Protein AF-A0A395SQI5-F1 (afdb_monomer_lite)

Foldseek 3Di:
DDDPPDDPVLLLDPCNLVVCPVVLVVLVVQLVVLVVQLVVLVVLCPDPVNNDPVSVVSNVVSVVSNVVSVVVNVVVVVVSVVSVVVNVVCVVVVVVVVVVVVVVVVVVVVLVVQQVVCVVVVHDRPSVVVVVVPPPPPDDPPDDDDDDDDDDDDDDDDDDDDDDDDDDDDDDDPDDDDDDDDDDDDDDDDDDDDDDDDDDDDDDDDD

Sequence (207 aa):
MLQPHESQKLVETVQYASLHSDERTDLRQAVEAASSEVLLAERDSLNPSLKGPKAQRKLFEAQAKLDSTIEAFDRLQHRVDTIRKYRDTTSAYREARAGAQRHQMLLRWVQQQIPLIEKDLGLPCSTTRLALEGDMLTGTDSDESDDQGTNAALSCTSSISEYGGLQRSESKKRSRLDSTSVEATLGHSNAPSKRSRHDVDSSSSSS

pLDDT: mean 73.67, std 25.01, range [31.14, 98.44]

Organism: Fusarium sporotrichioides (NCBI:txid5514)

Structure (mmCIF, N/CA/C/O backbone):
data_AF-A0A395SQI5-F1
#
_entry.id   AF-A0A395SQI5-F1
#
loop_
_atom_site.group_PDB
_atom_site.id
_atom_site.type_symbol
_atom_site.label_atom_id
_atom_site.label_alt_id
_atom_site.label_comp_id
_atom_site.label_asym_id
_atom_site.label_entity_id
_atom_site.label_seq_id
_atom_site.pdbx_PDB_ins_code
_atom_site.Cartn_x
_atom_site.Cartn_y
_atom_site.Cartn_z
_atom_site.occupancy
_atom_site.B_iso_or_equiv
_atom_site.auth_seq_id
_atom_site.auth_comp_id
_atom_site.auth_asym_id
_atom_site.auth_atom_id
_atom_site.pdbx_PDB_model_num
ATOM 1 N N . MET A 1 1 ? 7.056 -8.410 4.105 1.00 70.38 1 MET A N 1
ATOM 2 C CA . MET A 1 1 ? 6.760 -9.790 3.667 1.00 70.38 1 MET A CA 1
ATOM 3 C C . MET A 1 1 ? 5.454 -9.781 2.886 1.00 70.38 1 MET A C 1
ATOM 5 O O . MET A 1 1 ? 4.492 -9.170 3.351 1.00 70.38 1 MET A O 1
ATOM 9 N N . LEU A 1 2 ? 5.447 -10.387 1.697 1.00 84.50 2 LEU A N 1
ATOM 10 C CA . LEU A 1 2 ? 4.222 -10.631 0.927 1.00 84.50 2 LEU A CA 1
ATOM 11 C C . LEU A 1 2 ? 3.377 -11.686 1.655 1.00 84.50 2 LEU A C 1
ATOM 13 O O . LEU A 1 2 ? 3.934 -12.587 2.283 1.00 84.50 2 LEU A O 1
ATOM 17 N N . GLN A 1 3 ? 2.054 -11.555 1.616 1.00 86.38 3 GLN A N 1
ATOM 18 C CA . GLN A 1 3 ? 1.150 -12.605 2.079 1.00 86.38 3 GLN A CA 1
ATOM 19 C C . GLN A 1 3 ? 1.144 -13.777 1.081 1.00 86.38 3 GLN A C 1
ATOM 21 O O . GLN A 1 3 ? 1.475 -13.576 -0.086 1.00 86.38 3 GLN A O 1
ATOM 26 N N . PRO A 1 4 ? 0.738 -14.994 1.496 1.00 86.62 4 PRO A N 1
ATOM 27 C CA . PRO A 1 4 ? 0.807 -16.193 0.650 1.00 86.62 4 PRO A CA 1
ATOM 28 C C . PRO A 1 4 ? 0.110 -16.074 -0.714 1.00 86.62 4 PRO A C 1
ATOM 30 O O . PRO A 1 4 ? 0.535 -16.697 -1.681 1.00 86.62 4 PRO A O 1
ATOM 33 N N . HIS A 1 5 ? -0.944 -15.262 -0.801 1.00 83.81 5 HIS A N 1
ATOM 34 C CA . HIS A 1 5 ? -1.741 -15.072 -2.017 1.00 83.81 5 HIS A CA 1
ATOM 35 C C . HIS A 1 5 ? -1.255 -13.903 -2.883 1.00 83.81 5 HIS A C 1
ATOM 37 O O . HIS A 1 5 ? -1.806 -13.637 -3.951 1.00 83.81 5 HIS A O 1
ATOM 43 N N . GLU A 1 6 ? -0.241 -13.174 -2.427 1.00 87.25 6 GLU A N 1
ATOM 44 C CA . GLU A 1 6 ? 0.223 -11.971 -3.095 1.00 87.25 6 GLU A CA 1
ATOM 45 C C . GLU A 1 6 ? 1.459 -12.247 -3.935 1.00 87.25 6 GLU A C 1
ATOM 47 O O . GLU A 1 6 ? 2.458 -12.801 -3.479 1.00 87.25 6 GLU A O 1
ATOM 52 N N . SER A 1 7 ? 1.419 -11.764 -5.172 1.00 90.69 7 SER A N 1
ATOM 53 C CA . SER A 1 7 ? 2.598 -11.702 -6.025 1.00 90.69 7 SER A CA 1
ATOM 54 C C . SER A 1 7 ? 3.218 -10.310 -5.980 1.00 90.69 7 SER A C 1
ATOM 56 O O . SER A 1 7 ? 2.532 -9.307 -5.768 1.00 90.69 7 SER A O 1
ATOM 58 N N . GLN A 1 8 ? 4.516 -10.229 -6.270 1.00 87.81 8 GLN A N 1
ATOM 59 C CA . GLN A 1 8 ? 5.195 -8.948 -6.466 1.00 87.81 8 GLN A CA 1
ATOM 60 C C . GLN A 1 8 ? 4.463 -8.084 -7.506 1.00 87.81 8 GLN A C 1
ATOM 62 O O . GLN A 1 8 ? 4.218 -6.904 -7.271 1.00 87.81 8 GLN A O 1
ATOM 67 N N . LYS A 1 9 ? 4.030 -8.695 -8.617 1.00 87.81 9 LYS A N 1
ATOM 68 C CA . LYS A 1 9 ? 3.274 -8.012 -9.673 1.00 87.81 9 LYS A CA 1
ATOM 69 C C . LYS A 1 9 ? 1.982 -7.386 -9.143 1.00 87.81 9 LYS A C 1
ATOM 71 O O . LYS A 1 9 ? 1.653 -6.280 -9.553 1.00 87.81 9 LYS A O 1
ATOM 76 N N . LEU A 1 10 ? 1.270 -8.073 -8.245 1.00 88.31 10 LEU A N 1
ATOM 77 C CA . LEU A 1 10 ? 0.042 -7.568 -7.626 1.00 88.31 10 LEU A CA 1
ATOM 78 C C . LEU A 1 10 ? 0.319 -6.324 -6.771 1.00 88.31 10 LEU A C 1
ATOM 80 O O . LEU A 1 10 ? -0.349 -5.306 -6.936 1.00 88.31 10 LEU A O 1
ATOM 84 N N . VAL A 1 11 ? 1.332 -6.390 -5.907 1.00 88.69 11 VAL A N 1
ATOM 85 C CA . VAL A 1 11 ? 1.727 -5.293 -5.003 1.00 88.69 11 VAL A CA 1
ATOM 86 C C . VAL A 1 11 ? 2.238 -4.068 -5.759 1.00 88.69 11 VAL A C 1
ATOM 88 O O . VAL A 1 11 ? 2.022 -2.935 -5.335 1.00 88.69 11 VAL A O 1
ATOM 91 N N . GLU A 1 12 ? 2.878 -4.278 -6.906 1.00 89.75 12 GLU A N 1
ATOM 92 C CA . GLU A 1 12 ? 3.350 -3.194 -7.770 1.00 89.75 12 GLU A CA 1
ATOM 93 C C . GLU A 1 12 ? 2.222 -2.510 -8.561 1.00 89.75 12 GLU A C 1
ATOM 95 O O . GLU A 1 12 ? 2.439 -1.429 -9.117 1.00 89.75 12 GLU A O 1
ATOM 100 N N . THR A 1 13 ? 1.015 -3.086 -8.612 1.00 87.94 13 THR A N 1
ATOM 101 C CA . THR A 1 13 ? -0.105 -2.459 -9.324 1.00 87.94 13 THR A CA 1
ATOM 102 C C . THR A 1 13 ? -0.619 -1.206 -8.617 1.00 87.94 13 THR A C 1
ATOM 104 O O . THR A 1 13 ? -0.652 -1.093 -7.390 1.00 87.94 13 THR A O 1
ATOM 107 N N . VAL A 1 14 ? -1.105 -0.246 -9.409 1.00 81.81 14 VAL A N 1
ATOM 108 C CA . VAL A 1 14 ? -1.736 0.971 -8.872 1.00 81.81 14 VAL A CA 1
ATOM 109 C C . VAL A 1 14 ? -3.009 0.642 -8.078 1.00 81.81 14 VAL A C 1
ATOM 111 O O . VAL A 1 14 ? -3.321 1.330 -7.107 1.00 81.81 14 VAL A O 1
ATOM 114 N N . GLN A 1 15 ? -3.693 -0.441 -8.454 1.00 87.12 15 GLN A N 1
ATOM 115 C CA . GLN A 1 15 ? -4.971 -0.880 -7.892 1.00 87.12 15 GLN A CA 1
ATOM 116 C C . GLN A 1 15 ? -4.845 -1.645 -6.569 1.00 87.12 15 GLN A C 1
ATOM 118 O O . GLN A 1 15 ? -5.869 -1.938 -5.963 1.00 87.12 15 GLN A O 1
ATOM 123 N N . TYR A 1 16 ? -3.632 -1.928 -6.079 1.00 87.44 16 TYR A N 1
ATOM 124 C CA . TYR A 1 16 ? -3.446 -2.689 -4.839 1.00 87.44 16 TYR A CA 1
ATOM 125 C C . TYR A 1 16 ? -4.240 -2.110 -3.655 1.00 87.44 16 TYR A C 1
ATOM 127 O O . TYR A 1 16 ? -4.941 -2.833 -2.960 1.00 87.44 16 TYR A O 1
ATOM 135 N N . ALA A 1 17 ? -4.204 -0.788 -3.460 1.00 84.38 17 ALA A N 1
ATOM 136 C CA . ALA A 1 17 ? -4.960 -0.147 -2.382 1.00 84.38 17 ALA A CA 1
ATOM 137 C C . ALA A 1 17 ? -6.484 -0.255 -2.570 1.00 84.38 17 ALA A C 1
ATOM 139 O O . ALA A 1 17 ? -7.217 -0.301 -1.587 1.00 84.38 17 ALA A O 1
ATOM 140 N N . SER A 1 18 ? -6.955 -0.292 -3.818 1.00 86.94 18 SER A N 1
ATOM 141 C CA . SER A 1 18 ? -8.374 -0.458 -4.141 1.00 86.94 18 SER A CA 1
ATOM 142 C C . SER A 1 18 ? -8.858 -1.882 -3.880 1.00 86.94 18 SER A C 1
ATOM 144 O O . SER A 1 18 ? -10.009 -2.051 -3.518 1.00 86.94 18 SER A O 1
ATOM 146 N N . LEU A 1 19 ? -7.995 -2.895 -4.002 1.00 88.31 19 LEU A N 1
ATOM 147 C CA . LEU A 1 19 ? -8.357 -4.288 -3.700 1.00 88.31 19 LEU A CA 1
ATOM 148 C C . LEU A 1 19 ? -8.674 -4.519 -2.215 1.00 88.31 19 LEU A C 1
ATOM 150 O O . LEU A 1 19 ? -9.397 -5.451 -1.890 1.00 88.31 19 LEU A O 1
ATOM 154 N N . HIS A 1 20 ? -8.160 -3.665 -1.330 1.00 89.19 20 HIS A N 1
ATOM 155 C CA . HIS A 1 20 ? -8.408 -3.729 0.112 1.00 89.19 20 HIS A CA 1
ATOM 156 C C . HIS A 1 20 ? -9.447 -2.700 0.588 1.00 89.19 20 HIS A C 1
ATOM 158 O O . HIS A 1 20 ? -9.528 -2.430 1.787 1.00 89.19 20 HIS A O 1
ATOM 164 N N . SER A 1 21 ? -10.227 -2.083 -0.315 1.00 89.81 21 SER A N 1
ATOM 165 C CA . SER A 1 21 ? -11.268 -1.125 0.090 1.00 89.81 21 SER A CA 1
ATOM 166 C C . SER A 1 21 ? -12.316 -1.776 0.976 1.00 89.81 21 SER A C 1
ATOM 168 O O . SER A 1 21 ? -12.651 -1.213 2.015 1.00 89.81 21 SER A O 1
ATOM 170 N N . ASP A 1 22 ? -12.765 -2.963 0.580 1.00 92.50 22 ASP A N 1
ATOM 171 C CA . ASP A 1 22 ? -13.874 -3.668 1.217 1.00 92.50 22 ASP A CA 1
ATOM 172 C C . ASP A 1 22 ? -13.438 -4.184 2.594 1.00 92.50 22 ASP A C 1
ATOM 174 O O . ASP A 1 22 ? -14.064 -3.890 3.607 1.00 92.50 22 ASP A O 1
ATOM 178 N N . GLU A 1 23 ? -12.258 -4.805 2.671 1.00 93.69 23 GLU A N 1
ATOM 179 C CA . GLU A 1 23 ? -11.656 -5.231 3.941 1.00 93.69 23 GLU A CA 1
ATOM 180 C C . GLU A 1 23 ? -11.450 -4.047 4.902 1.00 93.69 23 GLU A C 1
ATOM 182 O O . GLU A 1 23 ? -11.695 -4.142 6.106 1.00 93.69 23 GLU A O 1
ATOM 187 N N . ARG A 1 24 ? -11.037 -2.886 4.378 1.00 93.69 24 ARG A N 1
ATOM 188 C CA . ARG A 1 24 ? -10.884 -1.668 5.180 1.00 93.69 24 ARG A CA 1
ATOM 189 C C . ARG A 1 24 ? -12.231 -1.142 5.678 1.00 93.69 24 ARG A C 1
ATOM 191 O O . ARG A 1 24 ? -12.284 -0.627 6.799 1.00 93.69 24 ARG A O 1
ATOM 198 N N . THR A 1 25 ? -13.289 -1.192 4.867 1.00 95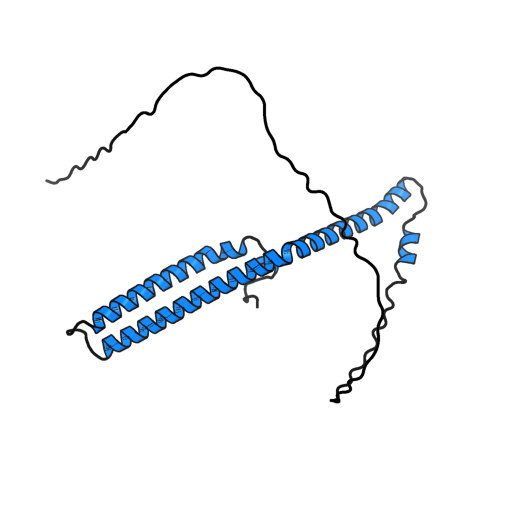.56 25 THR A N 1
ATOM 199 C CA . THR A 1 25 ? -14.632 -0.788 5.308 1.00 95.56 25 THR A CA 1
ATOM 200 C C . THR A 1 25 ? -15.180 -1.747 6.352 1.00 95.56 25 THR A C 1
ATOM 202 O O . THR A 1 25 ? -15.688 -1.282 7.370 1.00 95.56 25 THR A O 1
ATOM 205 N N . ASP A 1 26 ? -14.972 -3.048 6.169 1.00 96.62 26 ASP A N 1
ATOM 206 C CA . ASP A 1 26 ? -15.413 -4.085 7.101 1.00 96.62 26 ASP A CA 1
ATOM 207 C C . ASP A 1 26 ? -14.718 -3.936 8.457 1.00 96.62 26 ASP A C 1
ATOM 209 O O . ASP A 1 26 ? -15.371 -3.924 9.501 1.00 96.62 26 ASP A O 1
ATOM 213 N N . LEU A 1 27 ? -13.396 -3.731 8.464 1.00 96.75 27 LEU A N 1
ATOM 214 C CA . LEU A 1 27 ? -12.641 -3.501 9.699 1.00 96.75 27 LEU A CA 1
ATOM 215 C C . LEU A 1 27 ? -13.045 -2.200 10.393 1.00 96.75 27 LEU A C 1
ATOM 217 O O . LEU A 1 27 ? -13.136 -2.163 11.618 1.00 96.75 27 LEU A O 1
ATOM 221 N N . ARG A 1 28 ? -13.331 -1.137 9.635 1.00 97.00 28 ARG A N 1
ATOM 222 C CA . ARG A 1 28 ? -13.849 0.113 10.209 1.00 97.00 28 ARG A CA 1
ATOM 223 C C . ARG A 1 28 ? -15.200 -0.112 10.883 1.00 97.00 28 ARG A C 1
ATOM 225 O O . ARG A 1 28 ? -15.381 0.308 12.022 1.00 97.00 28 ARG A O 1
ATOM 232 N N . GLN A 1 29 ? -16.117 -0.798 10.207 1.00 98.00 29 GLN A N 1
ATOM 233 C CA . GLN A 1 29 ? -17.421 -1.129 10.769 1.00 98.00 29 GLN A CA 1
ATOM 234 C C . GLN A 1 29 ? -17.284 -2.030 12.005 1.00 98.00 29 GLN A C 1
ATOM 236 O O . GLN A 1 29 ? -18.007 -1.846 12.982 1.00 98.00 29 GLN A O 1
ATOM 241 N N . ALA A 1 30 ? -16.335 -2.967 12.003 1.00 97.69 30 ALA A N 1
ATOM 242 C CA . ALA A 1 30 ? -16.050 -3.817 13.154 1.00 97.69 30 ALA A CA 1
ATOM 243 C C . ALA A 1 30 ? -15.543 -3.013 14.363 1.00 97.69 30 ALA A C 1
ATOM 245 O O . ALA A 1 30 ? -15.976 -3.280 15.482 1.00 97.69 30 ALA A O 1
ATOM 246 N N . VAL A 1 31 ? -14.683 -2.010 14.147 1.00 98.12 31 VAL A N 1
ATOM 247 C CA . VAL A 1 31 ? -14.227 -1.091 15.206 1.00 98.12 31 VAL A CA 1
ATOM 248 C C . VAL A 1 31 ? -15.397 -0.278 15.764 1.00 98.12 31 VAL A C 1
ATOM 250 O O . VAL A 1 31 ? -15.542 -0.168 16.979 1.00 98.12 31 VAL A O 1
ATOM 253 N N . GLU A 1 32 ? -16.268 0.253 14.903 1.00 98.31 32 GLU A N 1
ATOM 254 C CA . GLU A 1 32 ? -17.467 0.989 15.331 1.00 98.31 32 GLU A CA 1
ATOM 255 C C . GLU A 1 32 ? -18.427 0.096 16.136 1.00 98.31 32 GLU A C 1
ATOM 257 O O . GLU A 1 32 ? -18.918 0.496 17.194 1.00 98.31 32 GLU A O 1
ATOM 262 N N . ALA A 1 33 ? -18.644 -1.143 15.688 1.00 98.06 33 ALA A N 1
ATOM 263 C CA . ALA A 1 33 ? -19.468 -2.119 16.393 1.00 98.06 33 ALA A CA 1
ATOM 264 C C . ALA A 1 33 ? -18.866 -2.507 17.754 1.00 98.06 33 ALA A C 1
ATOM 266 O O . ALA A 1 33 ? -19.572 -2.492 18.762 1.00 98.06 33 ALA A O 1
ATOM 267 N N . ALA A 1 34 ? -17.562 -2.796 17.814 1.00 97.81 34 ALA A N 1
ATOM 268 C CA . ALA A 1 34 ? -16.873 -3.115 19.063 1.00 97.81 34 ALA A CA 1
ATOM 269 C C . ALA A 1 34 ? -16.878 -1.925 20.037 1.00 97.81 34 ALA A C 1
ATOM 271 O O . ALA A 1 34 ? -17.085 -2.104 21.235 1.00 97.81 34 ALA A O 1
ATOM 272 N N . SER A 1 35 ? -16.738 -0.698 19.526 1.00 98.06 35 SER A N 1
ATOM 273 C CA . SER A 1 35 ? -16.864 0.521 20.328 1.00 98.06 35 SER A CA 1
ATOM 274 C C . SER A 1 35 ? -18.272 0.661 20.919 1.00 98.06 35 SER A C 1
ATOM 276 O O . SER A 1 35 ? -18.420 0.962 22.104 1.00 98.06 35 SER A O 1
ATOM 278 N N . SER A 1 36 ? -19.314 0.366 20.136 1.00 98.12 36 SER A N 1
ATOM 279 C CA . SER A 1 36 ? -20.693 0.348 20.633 1.00 98.12 36 SER A CA 1
ATOM 280 C C . SER A 1 36 ? -20.916 -0.723 21.710 1.00 98.12 36 SER A C 1
ATOM 282 O O . SER A 1 36 ? -21.587 -0.457 22.710 1.00 98.12 36 SER A O 1
ATOM 284 N N . GLU A 1 37 ? -20.324 -1.911 21.557 1.00 97.69 37 GLU A N 1
ATOM 285 C CA . GLU A 1 37 ? -20.386 -2.982 22.561 1.00 97.69 37 GLU A CA 1
ATOM 286 C C . GLU A 1 37 ? -19.737 -2.572 23.891 1.00 97.69 37 GLU A C 1
ATOM 288 O O . GLU A 1 37 ? -20.302 -2.865 24.947 1.00 97.69 37 GLU A O 1
ATOM 293 N N . VAL A 1 38 ? -18.610 -1.850 23.855 1.00 98.00 38 VAL A N 1
ATOM 294 C CA . VAL A 1 38 ? -17.971 -1.296 25.063 1.00 98.00 38 VAL A CA 1
ATOM 295 C C . VAL A 1 38 ? -18.919 -0.337 25.781 1.00 98.00 38 VAL A C 1
ATOM 297 O O . VAL A 1 38 ? -19.171 -0.521 26.970 1.00 98.00 38 VAL A O 1
ATOM 300 N N . LEU A 1 39 ? -19.539 0.608 25.065 1.00 97.44 39 LEU A N 1
ATOM 301 C CA . LEU A 1 39 ? -20.487 1.561 25.663 1.00 97.44 39 LEU A CA 1
ATOM 302 C C . LEU A 1 39 ? -21.702 0.864 26.301 1.00 97.44 39 LEU A C 1
ATOM 304 O O . LEU A 1 39 ? -22.180 1.264 27.366 1.00 97.44 39 LEU A O 1
ATOM 308 N N . LEU A 1 40 ? -22.213 -0.196 25.668 1.00 96.00 40 LEU A N 1
ATOM 309 C CA . LEU A 1 40 ? -23.306 -0.998 26.225 1.00 96.00 40 LEU A CA 1
ATOM 310 C C . LEU A 1 40 ? -22.868 -1.764 27.480 1.00 96.00 40 LEU A C 1
ATOM 312 O O . LEU A 1 40 ? -23.605 -1.785 28.468 1.00 96.00 40 LEU A O 1
ATOM 316 N N . ALA A 1 41 ? -21.675 -2.361 27.464 1.00 95.50 41 ALA A N 1
ATOM 317 C CA . ALA A 1 41 ? -21.130 -3.083 28.610 1.00 95.50 41 ALA A CA 1
ATOM 318 C C . ALA A 1 41 ? -20.822 -2.145 29.791 1.00 95.50 41 ALA A C 1
ATOM 320 O O . ALA A 1 41 ? -21.102 -2.490 30.942 1.00 95.50 41 ALA A O 1
ATOM 321 N N . GLU A 1 42 ? -20.322 -0.938 29.518 1.00 95.44 42 GLU A N 1
ATOM 322 C CA . GLU A 1 42 ? -20.141 0.132 30.503 1.00 95.44 42 GLU A CA 1
ATOM 323 C C . GLU A 1 42 ? -21.470 0.530 31.135 1.00 95.44 42 GLU A C 1
ATOM 325 O O . GLU A 1 42 ? -21.602 0.495 32.362 1.00 95.44 42 GLU A O 1
ATOM 330 N N . ARG A 1 43 ? -22.492 0.817 30.321 1.00 95.00 43 ARG A N 1
ATOM 331 C CA . ARG A 1 43 ? -23.841 1.123 30.813 1.00 95.00 43 ARG A CA 1
ATOM 332 C C . ARG A 1 43 ? -24.379 0.013 31.719 1.00 95.00 43 ARG A C 1
ATOM 334 O O . ARG A 1 43 ? -24.908 0.296 32.794 1.00 95.00 43 ARG A O 1
ATOM 341 N N . ASP A 1 44 ? -24.243 -1.244 31.307 1.00 93.00 44 ASP A N 1
ATOM 342 C CA . ASP A 1 44 ? -24.723 -2.391 32.082 1.00 93.00 44 ASP A CA 1
ATOM 343 C C . ASP A 1 44 ? -23.946 -2.564 33.396 1.00 93.00 44 ASP A C 1
ATOM 345 O O . ASP A 1 44 ? -24.529 -2.957 34.406 1.00 93.00 44 ASP A O 1
ATOM 349 N N . SER A 1 45 ? -22.656 -2.209 33.421 1.00 91.44 45 SER A N 1
ATOM 350 C CA . SER A 1 45 ? -21.834 -2.222 34.639 1.00 91.44 45 SER A CA 1
ATOM 351 C C . SER A 1 45 ? -22.267 -1.174 35.676 1.00 91.44 45 SER A C 1
ATOM 353 O O . SER A 1 45 ? -22.120 -1.392 36.884 1.00 91.44 45 SER A O 1
ATOM 355 N N . LEU A 1 46 ? -22.843 -0.059 35.211 1.00 90.75 46 LEU A N 1
ATOM 356 C CA . LEU A 1 46 ? -23.367 1.024 36.045 1.00 90.75 46 LEU A CA 1
ATOM 357 C C . LEU A 1 46 ? -24.794 0.751 36.535 1.00 90.75 46 LEU A C 1
ATOM 359 O O . LEU A 1 46 ? -25.219 1.333 37.533 1.00 90.75 46 LEU A O 1
ATOM 363 N N . ASN A 1 47 ? -25.533 -0.139 35.867 1.00 92.19 47 ASN A N 1
ATOM 364 C CA . ASN A 1 47 ? -26.900 -0.471 36.243 1.00 92.19 47 ASN A CA 1
ATOM 365 C C . ASN A 1 47 ? -26.918 -1.357 37.506 1.00 92.19 47 ASN A C 1
ATOM 367 O O . ASN A 1 47 ? -26.488 -2.510 37.444 1.00 92.19 47 ASN A O 1
ATOM 371 N N . PRO A 1 48 ? -27.473 -0.892 38.641 1.00 88.44 48 PRO A N 1
ATOM 372 C CA . PRO A 1 48 ? -27.468 -1.644 39.897 1.00 88.44 48 PRO A CA 1
ATOM 373 C C . PRO A 1 48 ? -28.202 -2.991 39.813 1.00 88.44 48 PRO A C 1
ATOM 375 O O . PRO A 1 48 ? -27.871 -3.896 40.573 1.00 88.44 48 PRO A O 1
ATOM 378 N N . SER A 1 49 ? -29.146 -3.157 38.878 1.00 88.75 49 SER A N 1
ATOM 379 C CA . SER A 1 49 ? -29.856 -4.425 38.658 1.00 88.75 49 SER A CA 1
ATOM 380 C C . SER A 1 49 ? -29.031 -5.469 37.897 1.00 88.75 49 SER A C 1
ATOM 382 O O . SER A 1 49 ? -29.349 -6.655 37.965 1.00 88.75 49 SER A O 1
ATOM 384 N N . LEU A 1 50 ? -28.024 -5.044 37.133 1.00 85.25 50 LEU A N 1
ATOM 385 C CA . LEU A 1 50 ? -27.184 -5.911 36.293 1.00 85.25 50 LEU A CA 1
ATOM 386 C C . LEU A 1 50 ? -25.740 -5.993 36.804 1.00 85.25 50 LEU A C 1
ATOM 388 O O . LEU A 1 50 ? -24.967 -6.853 36.372 1.00 85.25 50 LEU A O 1
ATOM 392 N N . LYS A 1 51 ? -25.385 -5.111 37.741 1.00 85.62 51 LYS A N 1
ATOM 393 C CA . LYS A 1 51 ? -24.068 -5.000 38.351 1.00 85.62 51 LYS A CA 1
ATOM 394 C C . LYS A 1 51 ? -23.653 -6.319 38.997 1.00 85.62 51 LYS A C 1
ATOM 396 O O . LYS A 1 51 ? -24.385 -6.927 39.773 1.00 85.62 51 LYS A O 1
ATOM 401 N N . GLY A 1 52 ? -22.434 -6.747 38.692 1.00 90.12 52 GLY A N 1
ATOM 402 C CA . GLY A 1 52 ? -21.840 -7.949 39.258 1.00 90.12 52 GLY A CA 1
ATOM 403 C C . GLY A 1 52 ? -20.690 -8.486 38.408 1.00 90.12 52 GLY A C 1
ATOM 404 O O . GLY A 1 52 ? -20.382 -7.923 37.352 1.00 90.12 52 GLY A O 1
ATOM 405 N N . PRO A 1 53 ? -20.082 -9.613 38.819 1.00 92.12 53 PRO A N 1
ATOM 406 C CA . PRO A 1 53 ? -18.919 -10.187 38.139 1.00 92.12 53 PRO A CA 1
ATOM 407 C C . PRO A 1 53 ? -19.154 -10.474 36.650 1.00 92.12 53 PRO A C 1
ATOM 409 O O . PRO A 1 53 ? -18.241 -10.352 35.840 1.00 92.12 53 PRO A O 1
ATOM 412 N N . LYS A 1 54 ? -20.392 -10.817 36.267 1.00 92.25 54 LYS A N 1
ATOM 413 C CA . LYS A 1 54 ? -20.768 -11.062 34.867 1.00 92.25 54 LYS A CA 1
ATOM 414 C C . LYS A 1 54 ? -20.718 -9.791 34.013 1.00 92.25 54 LYS A C 1
ATOM 416 O O . LYS A 1 54 ? -20.201 -9.848 32.904 1.00 92.25 54 LYS A O 1
ATOM 421 N N . ALA A 1 55 ? -21.235 -8.667 34.514 1.00 93.19 55 ALA A N 1
ATOM 422 C CA . ALA A 1 55 ? -21.196 -7.391 33.797 1.00 93.19 55 ALA A CA 1
ATOM 423 C C . ALA A 1 55 ? -19.754 -6.887 33.648 1.00 93.19 55 ALA A C 1
ATOM 425 O O . ALA A 1 55 ? -19.355 -6.463 32.569 1.00 93.19 55 ALA A O 1
ATOM 426 N N . GLN A 1 56 ? -18.942 -7.036 34.698 1.00 93.94 56 GLN A N 1
ATOM 427 C CA . GLN A 1 56 ? -17.527 -6.674 34.652 1.00 93.94 56 GLN A CA 1
ATOM 428 C C . GLN A 1 56 ? -16.735 -7.546 33.665 1.00 93.94 56 GLN A C 1
ATOM 430 O O . GLN A 1 56 ? -15.919 -7.029 32.909 1.00 93.94 56 GLN A O 1
ATOM 435 N N . ARG A 1 57 ? -17.011 -8.856 33.613 1.00 95.69 57 ARG A N 1
ATOM 436 C CA . ARG A 1 57 ? -16.402 -9.752 32.621 1.00 95.69 57 ARG A CA 1
ATOM 437 C C . ARG A 1 57 ? -16.762 -9.350 31.189 1.00 95.69 57 ARG A C 1
ATOM 439 O O . ARG A 1 57 ? -15.868 -9.265 30.359 1.00 95.69 57 ARG A O 1
ATOM 446 N N . LYS A 1 58 ? -18.038 -9.040 30.926 1.00 95.44 58 LYS A N 1
ATOM 447 C CA . LYS A 1 58 ? -18.487 -8.549 29.614 1.00 95.44 58 LYS A CA 1
ATOM 448 C C . LYS A 1 58 ? -17.784 -7.257 29.203 1.00 95.44 58 LYS A C 1
ATOM 450 O O . LYS A 1 58 ? -17.434 -7.118 28.041 1.00 95.44 58 LYS A O 1
ATOM 455 N N . LEU A 1 59 ? -17.564 -6.338 30.143 1.00 96.44 59 LEU A N 1
ATOM 456 C CA . LEU A 1 59 ? -16.824 -5.104 29.880 1.00 96.44 59 LEU A CA 1
ATOM 457 C C . LEU A 1 59 ? -15.372 -5.389 29.482 1.00 96.44 59 LEU A C 1
ATOM 459 O O . LEU A 1 59 ? -14.906 -4.861 28.479 1.00 96.44 59 LEU A O 1
ATOM 463 N N . PHE A 1 60 ? -14.679 -6.272 30.206 1.00 97.31 60 PHE A N 1
ATOM 464 C CA . PHE A 1 60 ? -13.322 -6.679 29.829 1.00 97.31 60 PHE A CA 1
ATOM 465 C C . PHE A 1 60 ? -13.271 -7.385 28.469 1.00 97.31 60 PHE A C 1
ATOM 467 O O . PHE A 1 60 ? -12.371 -7.119 27.679 1.00 97.31 60 PHE A O 1
ATOM 474 N N . GLU A 1 61 ? -14.232 -8.263 28.180 1.00 97.81 61 GLU A N 1
ATOM 475 C CA . GLU A 1 61 ? -14.332 -8.951 26.887 1.00 97.81 61 GLU A CA 1
ATOM 476 C C . GLU A 1 61 ? -14.592 -7.963 25.739 1.00 97.81 61 GLU A C 1
ATOM 478 O O . GLU A 1 61 ? -13.933 -8.047 24.703 1.00 97.81 61 GLU A O 1
ATOM 483 N N . ALA A 1 62 ? -15.497 -6.997 25.931 1.00 97.94 62 ALA A N 1
ATOM 484 C CA . ALA A 1 62 ? -15.776 -5.951 24.950 1.00 97.94 62 ALA A CA 1
ATOM 485 C C . ALA A 1 62 ? -14.545 -5.065 24.701 1.00 97.94 62 ALA A C 1
ATOM 487 O O . ALA A 1 62 ? -14.221 -4.783 23.549 1.00 97.94 62 ALA A O 1
ATOM 488 N N . GLN A 1 63 ? -13.817 -4.691 25.759 1.00 98.25 63 GLN A N 1
ATOM 489 C CA . GLN A 1 63 ? -12.591 -3.902 25.638 1.00 98.25 63 GLN A CA 1
ATOM 490 C C . GLN A 1 63 ? -11.501 -4.668 24.879 1.00 98.25 63 GLN A C 1
ATOM 492 O O . GLN A 1 63 ? -10.932 -4.147 23.926 1.00 98.25 63 GLN A O 1
ATOM 497 N N . ALA A 1 64 ? -11.267 -5.934 25.236 1.00 98.25 64 ALA A N 1
ATOM 498 C CA . ALA A 1 64 ? -10.292 -6.775 24.545 1.00 98.25 64 ALA A CA 1
ATOM 499 C C . ALA A 1 64 ? -10.642 -6.963 23.058 1.00 98.25 64 ALA A C 1
ATOM 501 O O . ALA A 1 64 ? -9.756 -6.986 22.202 1.00 98.25 64 ALA A O 1
ATOM 502 N N . LYS A 1 65 ? -11.938 -7.076 22.733 1.00 98.12 65 LYS A N 1
ATOM 503 C CA . LYS A 1 65 ? -12.412 -7.135 21.346 1.00 98.12 65 LYS A CA 1
ATOM 504 C C . LYS A 1 65 ? -12.161 -5.818 20.612 1.00 98.12 65 LYS A C 1
ATOM 506 O O . LYS A 1 65 ? -11.668 -5.861 19.488 1.00 98.12 65 LYS A O 1
ATOM 511 N N . LEU A 1 66 ? -12.453 -4.675 21.236 1.00 98.38 66 LEU A N 1
ATOM 512 C CA . LEU A 1 66 ? -12.173 -3.360 20.659 1.00 98.38 66 LEU A CA 1
ATOM 513 C C . LEU A 1 66 ? -10.682 -3.212 20.339 1.00 98.38 66 LEU A C 1
ATOM 515 O O . LEU A 1 66 ? -10.341 -2.944 19.187 1.00 98.38 66 LEU A O 1
ATOM 519 N N . ASP A 1 67 ? -9.810 -3.488 21.307 1.00 98.44 67 ASP A N 1
ATOM 520 C CA . ASP A 1 67 ? -8.358 -3.394 21.131 1.00 98.44 67 ASP A CA 1
ATOM 521 C C . ASP A 1 67 ? -7.883 -4.304 19.981 1.00 98.44 67 ASP A C 1
ATOM 523 O O . ASP A 1 67 ? -7.189 -3.856 19.068 1.00 98.44 67 ASP A O 1
ATOM 527 N N . SER A 1 68 ? -8.355 -5.556 19.941 1.00 98.25 68 SER A N 1
ATOM 528 C CA . SER A 1 68 ? -8.033 -6.501 18.862 1.00 98.25 68 SER A CA 1
ATOM 529 C C . SER A 1 68 ? -8.477 -6.009 17.476 1.00 98.25 68 SER A C 1
ATOM 531 O O . SER A 1 68 ? -7.738 -6.159 16.495 1.00 98.25 68 SER A O 1
ATOM 533 N N . THR A 1 69 ? -9.667 -5.402 17.375 1.00 98.00 69 THR A N 1
ATOM 534 C CA . THR A 1 69 ? -10.176 -4.852 16.106 1.00 98.00 69 THR A CA 1
ATOM 535 C C . THR A 1 69 ? -9.422 -3.602 15.656 1.00 98.00 69 THR A C 1
ATOM 537 O O . THR A 1 69 ? -9.141 -3.473 14.463 1.00 98.00 69 THR A O 1
ATOM 540 N N . ILE A 1 70 ? -9.031 -2.724 16.587 1.00 98.00 70 ILE A N 1
ATOM 541 C CA . ILE A 1 70 ? -8.205 -1.543 16.298 1.00 98.00 70 ILE A CA 1
ATOM 542 C C . ILE A 1 70 ? -6.849 -1.984 15.756 1.00 98.00 70 ILE A C 1
ATOM 544 O O . ILE A 1 70 ? -6.439 -1.538 14.686 1.00 98.00 70 ILE A O 1
ATOM 548 N N . GLU A 1 71 ? -6.188 -2.933 16.422 1.00 98.25 71 GLU A N 1
ATOM 549 C CA . GLU A 1 71 ? -4.912 -3.454 15.937 1.00 98.25 71 GLU A CA 1
ATOM 550 C C . GLU A 1 71 ? -5.032 -4.078 14.540 1.00 98.25 71 GLU A C 1
ATOM 552 O O . GLU A 1 71 ? -4.129 -3.940 13.714 1.00 98.25 71 GLU A O 1
ATOM 557 N N . ALA A 1 72 ? -6.127 -4.790 14.251 1.00 96.88 72 ALA A N 1
ATOM 558 C CA . ALA A 1 72 ? -6.357 -5.361 12.926 1.00 96.88 72 ALA A CA 1
ATOM 559 C C . ALA A 1 72 ? -6.495 -4.273 11.853 1.00 96.88 72 ALA A C 1
ATOM 561 O O . ALA A 1 72 ? -5.856 -4.372 10.800 1.00 96.88 72 ALA A O 1
ATOM 562 N N . PHE A 1 73 ? -7.264 -3.222 12.144 1.00 96.88 73 PHE A N 1
ATOM 563 C CA . PHE A 1 73 ? -7.413 -2.065 11.268 1.00 96.88 73 PHE A CA 1
ATOM 564 C C . PHE A 1 73 ? -6.072 -1.357 11.023 1.00 96.88 73 PHE A C 1
ATOM 566 O O . PHE A 1 73 ? -5.695 -1.126 9.871 1.00 96.88 73 PHE A O 1
ATOM 573 N N . ASP A 1 74 ? -5.309 -1.088 12.082 1.00 97.00 74 ASP A N 1
ATOM 574 C CA . ASP A 1 74 ? -4.021 -0.397 11.996 1.00 97.00 74 ASP A CA 1
ATOM 575 C C . ASP A 1 74 ? -2.976 -1.216 11.235 1.00 97.00 74 ASP A C 1
ATOM 577 O O . ASP A 1 74 ? -2.235 -0.672 10.411 1.00 97.00 74 ASP A O 1
ATOM 581 N N . ARG A 1 75 ? -2.942 -2.541 11.436 1.00 95.81 75 ARG A N 1
ATOM 582 C CA . ARG A 1 75 ? -2.070 -3.444 10.668 1.00 95.81 75 ARG A CA 1
ATOM 583 C C . ARG A 1 75 ? -2.362 -3.367 9.172 1.00 95.81 75 ARG A C 1
ATOM 585 O O . ARG A 1 75 ? -1.417 -3.264 8.382 1.00 95.81 75 ARG A O 1
ATOM 592 N N . LEU A 1 76 ? -3.637 -3.401 8.775 1.00 94.50 76 LEU A N 1
ATOM 593 C CA . LEU A 1 76 ? -4.022 -3.274 7.367 1.00 94.50 76 LEU A CA 1
ATOM 594 C C . LEU A 1 76 ? -3.641 -1.893 6.822 1.00 94.50 76 LEU A C 1
ATOM 596 O O . LEU A 1 76 ? -3.019 -1.797 5.762 1.00 94.50 76 LEU A O 1
ATOM 600 N N . GLN A 1 77 ? -3.956 -0.829 7.561 1.00 94.38 77 GLN A N 1
ATOM 601 C CA . GLN A 1 77 ? -3.672 0.542 7.148 1.00 94.38 77 GLN A CA 1
ATOM 602 C C . GLN A 1 77 ? -2.167 0.768 6.947 1.00 94.38 77 GLN A C 1
ATOM 604 O O . GLN A 1 77 ? -1.740 1.209 5.877 1.00 94.38 77 GLN A O 1
ATOM 609 N N . HIS A 1 78 ? -1.354 0.377 7.931 1.00 95.62 78 HIS A N 1
ATOM 610 C CA . HIS A 1 78 ? 0.103 0.470 7.864 1.00 95.62 78 HIS A CA 1
ATOM 611 C C . HIS A 1 78 ? 0.664 -0.297 6.662 1.00 95.62 78 HIS A C 1
ATOM 613 O O . HIS A 1 78 ? 1.560 0.181 5.959 1.00 95.62 78 HIS A O 1
ATOM 619 N N . ARG A 1 79 ? 0.136 -1.494 6.398 1.00 94.19 79 ARG A N 1
ATOM 620 C CA . ARG A 1 79 ? 0.548 -2.319 5.262 1.00 94.19 79 ARG A CA 1
ATOM 621 C C . ARG A 1 79 ? 0.239 -1.639 3.926 1.00 94.19 79 ARG A C 1
ATOM 623 O O . ARG A 1 79 ? 1.137 -1.530 3.089 1.00 94.19 79 ARG A O 1
ATOM 630 N N . VAL A 1 80 ? -0.992 -1.161 3.739 1.00 93.12 80 VAL A N 1
ATOM 631 C CA . VAL A 1 80 ? -1.416 -0.461 2.514 1.00 93.12 80 VAL A CA 1
ATOM 632 C C . VAL A 1 80 ? -0.549 0.776 2.270 1.00 93.12 80 VAL A C 1
ATOM 634 O O . VAL A 1 80 ? -0.086 0.994 1.148 1.00 93.12 80 VAL A O 1
ATOM 637 N N . ASP A 1 81 ? -0.264 1.555 3.313 1.00 93.88 81 ASP A N 1
ATOM 638 C CA . ASP A 1 81 ? 0.564 2.757 3.197 1.00 93.88 81 ASP A CA 1
ATOM 639 C C . ASP A 1 81 ? 2.037 2.431 2.919 1.00 93.88 81 ASP A C 1
ATOM 641 O O . ASP A 1 81 ? 2.672 3.089 2.092 1.00 93.88 81 ASP A O 1
ATOM 645 N N . THR A 1 82 ? 2.573 1.373 3.533 1.00 94.56 82 THR A N 1
ATOM 646 C CA . THR A 1 82 ? 3.939 0.898 3.268 1.00 94.56 82 THR A CA 1
ATOM 647 C C . THR A 1 82 ? 4.100 0.472 1.811 1.00 94.56 82 THR A C 1
ATOM 649 O O . THR A 1 82 ? 5.084 0.834 1.164 1.00 94.56 82 THR A O 1
ATOM 652 N N . ILE A 1 83 ? 3.123 -0.257 1.268 1.00 93.81 83 ILE A N 1
ATOM 653 C CA . ILE A 1 83 ? 3.135 -0.697 -0.131 1.00 93.81 83 ILE A CA 1
ATOM 654 C C . ILE A 1 83 ? 2.998 0.488 -1.081 1.00 93.81 83 ILE A C 1
ATOM 656 O O . ILE A 1 83 ? 3.749 0.576 -2.054 1.00 93.81 83 ILE A O 1
ATOM 660 N N . ARG A 1 84 ? 2.100 1.434 -0.780 1.00 92.81 84 ARG A N 1
ATOM 661 C CA . ARG A 1 84 ? 1.977 2.676 -1.551 1.00 92.81 84 ARG A CA 1
ATOM 662 C C . ARG A 1 84 ? 3.315 3.411 -1.595 1.00 92.81 84 ARG A C 1
ATOM 664 O O . ARG A 1 84 ? 3.798 3.726 -2.678 1.00 92.81 84 ARG A O 1
ATOM 671 N N . LYS A 1 85 ? 3.950 3.606 -0.437 1.00 94.75 85 LYS A N 1
ATOM 672 C CA . LYS A 1 85 ? 5.251 4.272 -0.337 1.00 94.75 85 LYS A CA 1
ATOM 673 C C . LYS A 1 85 ? 6.321 3.533 -1.133 1.00 94.75 85 LYS A C 1
ATOM 675 O O . LYS A 1 85 ? 7.025 4.171 -1.902 1.00 94.75 85 LYS A O 1
ATOM 680 N N . TYR A 1 86 ? 6.419 2.210 -0.989 1.00 93.88 86 TYR A N 1
ATOM 681 C CA . TYR A 1 86 ? 7.334 1.387 -1.783 1.00 93.88 86 TYR A CA 1
ATOM 682 C C . TYR A 1 86 ? 7.113 1.593 -3.282 1.00 93.88 86 TYR A C 1
ATOM 684 O O . TYR A 1 86 ? 8.068 1.817 -4.023 1.00 93.88 86 TYR A O 1
ATOM 692 N N . ARG A 1 87 ? 5.861 1.540 -3.743 1.00 93.12 87 ARG A N 1
ATOM 693 C CA . ARG A 1 87 ? 5.526 1.719 -5.155 1.00 93.12 87 ARG A CA 1
ATOM 694 C C . ARG A 1 87 ? 5.959 3.095 -5.642 1.00 93.12 87 ARG A C 1
ATOM 696 O O . ARG A 1 87 ? 6.611 3.179 -6.679 1.00 93.12 87 ARG A O 1
ATOM 703 N N . ASP A 1 88 ? 5.628 4.138 -4.898 1.00 93.44 88 ASP A N 1
ATOM 704 C CA . ASP A 1 88 ? 5.898 5.512 -5.300 1.00 93.44 88 ASP A CA 1
ATOM 705 C C . ASP A 1 88 ? 7.414 5.789 -5.317 1.00 93.44 88 ASP A C 1
ATOM 707 O O . ASP A 1 88 ? 7.925 6.351 -6.285 1.00 93.44 88 ASP A O 1
ATOM 711 N N . THR A 1 89 ? 8.171 5.299 -4.325 1.00 95.88 89 THR A N 1
ATOM 712 C CA . THR A 1 89 ? 9.636 5.472 -4.278 1.00 95.88 89 THR A CA 1
ATOM 713 C C . THR A 1 89 ? 10.376 4.686 -5.358 1.00 95.88 89 THR A C 1
ATOM 715 O O . THR A 1 89 ? 11.470 5.078 -5.759 1.00 95.88 89 THR A O 1
ATOM 718 N N . THR A 1 90 ? 9.800 3.592 -5.855 1.00 94.88 90 THR A N 1
ATOM 719 C CA . THR A 1 90 ? 10.439 2.724 -6.858 1.00 94.88 90 THR A CA 1
ATOM 720 C C . THR A 1 90 ? 9.898 2.911 -8.278 1.00 94.88 90 THR A C 1
ATOM 722 O O . THR A 1 90 ? 10.379 2.242 -9.194 1.00 94.88 90 THR A O 1
ATOM 725 N N . SER A 1 91 ? 8.945 3.827 -8.503 1.00 94.06 91 SER A N 1
ATOM 726 C CA . SER A 1 91 ? 8.316 4.017 -9.823 1.00 94.06 91 SER A CA 1
ATOM 727 C C . SER A 1 91 ? 9.330 4.370 -10.907 1.00 94.06 91 SER A C 1
ATOM 729 O O . SER A 1 91 ? 9.426 3.663 -11.907 1.00 94.06 91 SER A O 1
ATOM 731 N N . ALA A 1 92 ? 10.165 5.384 -10.662 1.00 95.12 92 ALA A N 1
ATOM 732 C CA . ALA A 1 92 ? 11.161 5.843 -11.630 1.00 95.12 92 ALA A CA 1
ATOM 733 C C . ALA A 1 92 ? 12.158 4.735 -12.011 1.00 95.12 92 ALA A C 1
ATOM 735 O O . ALA A 1 92 ? 12.468 4.542 -13.186 1.00 95.12 92 ALA A O 1
ATOM 736 N N . TYR A 1 93 ? 12.621 3.959 -11.025 1.00 95.88 93 TYR A N 1
ATOM 737 C CA . TYR A 1 93 ? 13.504 2.819 -11.274 1.00 95.88 93 TYR A CA 1
ATOM 738 C C . TYR A 1 93 ? 12.819 1.748 -12.134 1.00 95.88 93 TYR A C 1
ATOM 740 O O . TYR A 1 93 ? 13.403 1.276 -13.112 1.00 95.88 93 TYR A O 1
ATOM 748 N N . ARG A 1 94 ? 11.576 1.371 -11.806 1.00 93.50 94 ARG A N 1
ATOM 749 C CA . ARG A 1 94 ? 10.831 0.362 -12.576 1.00 93.50 94 ARG A CA 1
ATOM 750 C C . ARG A 1 94 ? 10.566 0.823 -14.008 1.00 93.50 94 ARG A C 1
ATOM 752 O O . ARG A 1 94 ? 10.726 0.032 -14.935 1.00 93.50 94 ARG A O 1
ATOM 759 N N . GLU A 1 95 ? 10.212 2.090 -14.199 1.00 94.25 95 GLU A N 1
ATOM 760 C CA . GLU A 1 95 ? 10.005 2.689 -15.521 1.00 94.25 95 GLU A CA 1
ATOM 761 C C . GLU A 1 95 ? 11.288 2.679 -16.357 1.00 94.25 95 GLU A C 1
ATOM 763 O O . GLU A 1 95 ? 11.264 2.242 -17.511 1.00 94.25 95 GLU A O 1
ATOM 768 N N . ALA A 1 96 ? 12.418 3.077 -15.762 1.00 97.31 96 ALA A N 1
ATOM 769 C CA . ALA A 1 96 ? 13.723 3.037 -16.414 1.00 97.31 96 ALA A CA 1
ATOM 770 C C . ALA A 1 96 ? 14.120 1.604 -16.796 1.00 97.31 96 ALA A C 1
ATOM 772 O O . ALA A 1 96 ? 14.516 1.354 -17.936 1.00 97.31 96 ALA A O 1
ATOM 773 N N . ARG A 1 97 ? 13.938 0.638 -15.885 1.00 96.31 97 ARG A N 1
ATOM 774 C CA . ARG A 1 97 ? 14.208 -0.784 -16.143 1.00 96.31 97 ARG A CA 1
ATOM 775 C C . ARG A 1 97 ? 13.344 -1.331 -17.279 1.00 96.31 97 ARG A C 1
ATOM 777 O O . ARG A 1 97 ? 13.869 -1.979 -18.183 1.00 96.31 97 ARG A O 1
ATOM 784 N N . ALA A 1 98 ? 12.043 -1.043 -17.276 1.00 94.75 98 ALA A N 1
ATOM 785 C CA . ALA A 1 98 ? 11.141 -1.447 -18.353 1.00 94.75 98 ALA A CA 1
ATOM 786 C C . ALA A 1 98 ? 11.523 -0.783 -19.690 1.00 94.75 98 ALA A C 1
ATOM 788 O O . ALA A 1 98 ? 11.447 -1.408 -20.748 1.00 94.75 98 ALA A O 1
ATOM 789 N N . GLY A 1 99 ? 11.969 0.476 -19.651 1.00 97.69 99 GLY A N 1
ATOM 790 C CA . GLY A 1 99 ? 12.526 1.185 -20.801 1.00 97.69 99 GLY A CA 1
ATOM 791 C C . GLY A 1 99 ? 13.771 0.503 -21.362 1.00 97.69 99 GLY A C 1
ATOM 792 O O . GLY A 1 99 ? 13.831 0.241 -22.561 1.00 97.69 99 GLY A O 1
ATOM 793 N N . ALA A 1 100 ? 14.738 0.161 -20.513 1.00 97.94 100 ALA A N 1
ATOM 794 C CA . ALA A 1 100 ? 15.957 -0.537 -20.918 1.00 97.94 100 ALA A CA 1
ATOM 795 C C . ALA A 1 100 ? 15.653 -1.903 -21.556 1.00 97.94 100 ALA A C 1
ATOM 797 O O . ALA A 1 100 ? 16.192 -2.219 -22.614 1.00 97.94 100 ALA A O 1
ATOM 798 N N . GLN A 1 101 ? 14.721 -2.673 -20.985 1.00 97.75 101 GLN A N 1
ATOM 799 C CA . GLN A 1 101 ? 14.289 -3.959 -21.550 1.00 97.75 101 GLN A CA 1
ATOM 800 C C . GLN A 1 101 ? 13.691 -3.812 -22.956 1.00 97.75 101 GLN A C 1
ATOM 802 O O . GLN A 1 101 ? 13.997 -4.607 -23.847 1.00 97.75 101 GLN A O 1
ATOM 807 N N . ARG A 1 102 ? 12.872 -2.776 -23.185 1.00 97.69 102 ARG A N 1
ATOM 808 C CA . ARG A 1 102 ? 12.339 -2.478 -24.525 1.00 97.69 102 ARG A CA 1
ATOM 809 C C . ARG A 1 102 ? 13.450 -2.118 -25.509 1.00 97.69 102 ARG A C 1
ATOM 811 O O . ARG A 1 102 ? 13.452 -2.642 -26.619 1.00 97.69 102 ARG A O 1
ATOM 818 N N . HIS A 1 103 ? 14.411 -1.290 -25.101 1.00 97.88 103 HIS A N 1
ATOM 819 C CA . HIS A 1 103 ? 15.559 -0.952 -25.947 1.00 97.88 103 HIS A CA 1
ATOM 820 C C . HIS A 1 103 ? 16.408 -2.181 -26.278 1.00 97.88 103 HIS A C 1
ATOM 822 O O . HIS A 1 103 ? 16.762 -2.377 -27.434 1.00 97.88 103 HIS A O 1
ATOM 828 N N . GLN A 1 104 ? 16.672 -3.054 -25.305 1.00 97.75 104 GLN A N 1
ATOM 829 C CA . GLN A 1 104 ? 17.400 -4.302 -25.537 1.00 97.75 104 GLN A CA 1
ATOM 830 C C . GLN A 1 104 ? 16.672 -5.209 -26.540 1.00 97.75 104 GLN A C 1
ATOM 832 O O . GLN A 1 104 ? 17.299 -5.836 -27.392 1.00 97.75 104 GLN A O 1
ATOM 837 N N . MET A 1 105 ? 15.342 -5.285 -26.462 1.00 97.62 105 MET A N 1
ATOM 838 C CA . MET A 1 105 ? 14.543 -6.031 -27.434 1.00 97.62 105 MET A CA 1
ATOM 839 C C . MET A 1 105 ? 14.648 -5.430 -28.840 1.00 97.62 105 MET A C 1
ATOM 841 O O . MET A 1 105 ? 14.856 -6.175 -29.795 1.00 97.62 105 MET A O 1
ATOM 845 N N . LEU A 1 106 ? 14.571 -4.102 -28.959 1.00 97.50 106 LEU A N 1
ATOM 846 C CA . LEU A 1 106 ? 14.725 -3.410 -30.237 1.00 97.50 106 LEU A CA 1
ATOM 847 C C . LEU A 1 106 ? 16.124 -3.607 -30.830 1.00 97.50 106 LEU A C 1
ATOM 849 O O . LEU A 1 106 ? 16.239 -3.909 -32.011 1.00 97.50 106 LEU A O 1
ATOM 853 N N . LEU A 1 107 ? 17.178 -3.493 -30.019 1.00 96.75 107 LEU A N 1
ATOM 854 C CA . LEU A 1 107 ? 18.556 -3.713 -30.464 1.00 96.75 107 LEU A CA 1
ATOM 855 C C . LEU A 1 107 ? 18.747 -5.124 -31.017 1.00 96.75 107 LEU A C 1
ATOM 857 O O . LEU A 1 107 ? 19.289 -5.274 -32.108 1.00 96.75 107 LEU A O 1
ATOM 861 N N . ARG A 1 108 ? 18.232 -6.146 -30.320 1.00 95.75 108 ARG A N 1
ATOM 862 C CA . ARG A 1 108 ? 18.260 -7.527 -30.826 1.00 95.75 108 ARG A CA 1
ATOM 863 C C . ARG A 1 108 ? 17.518 -7.664 -32.151 1.00 95.75 108 ARG A C 1
ATOM 865 O O . ARG A 1 108 ? 18.018 -8.326 -33.054 1.00 95.75 108 ARG A O 1
ATOM 872 N N . TRP A 1 109 ? 16.354 -7.029 -32.286 1.00 96.31 109 TRP A N 1
ATOM 873 C CA . TRP A 1 109 ? 15.609 -7.041 -33.543 1.00 96.31 109 TRP A CA 1
ATOM 874 C C . TRP A 1 109 ? 16.408 -6.385 -34.678 1.00 96.31 109 TRP A C 1
ATOM 876 O O . TRP A 1 109 ? 16.573 -6.995 -35.729 1.00 96.31 109 TRP A O 1
ATOM 886 N N . VAL A 1 110 ? 16.988 -5.200 -34.456 1.00 94.75 110 VAL A N 1
ATOM 887 C CA . VAL A 1 110 ? 17.822 -4.505 -35.454 1.00 94.75 110 VAL A CA 1
ATOM 888 C C . VAL A 1 110 ? 19.021 -5.363 -35.862 1.00 94.75 110 VAL A C 1
ATOM 890 O O . VAL A 1 110 ? 19.270 -5.538 -37.052 1.00 94.75 110 VAL A O 1
ATOM 893 N N . GLN A 1 111 ? 19.722 -5.958 -34.894 1.00 92.12 111 GLN A N 1
ATOM 894 C CA . GLN A 1 111 ? 20.856 -6.851 -35.151 1.00 92.12 111 GLN A CA 1
ATOM 895 C C . GLN A 1 111 ? 20.473 -8.070 -36.001 1.00 92.12 111 GLN A C 1
ATOM 897 O O . GLN A 1 111 ? 21.283 -8.535 -36.798 1.00 92.12 111 GLN A O 1
ATOM 902 N N . GLN A 1 112 ? 19.246 -8.577 -35.856 1.00 92.50 112 GLN A N 1
ATOM 903 C CA . GLN A 1 112 ? 18.726 -9.673 -36.674 1.00 92.50 112 GLN A CA 1
ATOM 904 C C . GLN A 1 112 ? 18.298 -9.217 -38.074 1.00 92.50 112 GLN A C 1
ATOM 906 O O . GLN A 1 112 ? 18.423 -9.991 -39.019 1.00 92.50 112 GLN A O 1
ATOM 911 N N . GLN A 1 113 ? 17.799 -7.987 -38.226 1.00 94.56 113 GLN A N 1
ATOM 912 C CA . GLN A 1 113 ? 17.349 -7.464 -39.520 1.00 94.56 113 GLN A CA 1
ATOM 913 C C . GLN A 1 113 ? 18.499 -7.028 -40.429 1.00 94.56 113 GLN A C 1
ATOM 915 O O . GLN A 1 113 ? 18.408 -7.229 -41.637 1.00 94.56 113 GLN A O 1
ATOM 920 N N . ILE A 1 114 ? 19.577 -6.459 -39.875 1.00 92.00 114 ILE A N 1
ATOM 921 C CA . ILE A 1 114 ? 20.708 -5.948 -40.668 1.00 92.00 114 ILE A CA 1
ATOM 922 C C . ILE A 1 114 ? 21.256 -7.012 -41.644 1.00 92.00 114 ILE A C 1
ATOM 924 O O . ILE A 1 114 ? 21.271 -6.723 -42.839 1.00 92.00 114 ILE A O 1
ATOM 928 N N . PRO A 1 115 ? 21.583 -8.254 -41.225 1.00 92.00 115 PRO A N 1
ATOM 929 C CA . PRO A 1 115 ? 22.036 -9.302 -42.146 1.00 92.00 115 PRO A CA 1
ATOM 930 C C . PRO A 1 115 ? 21.053 -9.645 -43.262 1.00 92.00 115 PRO A C 1
ATOM 932 O O . PRO A 1 115 ? 21.468 -10.005 -44.362 1.00 92.00 115 PRO A O 1
ATOM 935 N N . LEU A 1 116 ? 19.750 -9.593 -42.972 1.00 92.31 116 LEU A N 1
ATOM 936 C CA . LEU A 1 116 ? 18.713 -9.916 -43.952 1.00 92.31 116 LEU A CA 1
ATOM 937 C C . LEU A 1 116 ? 18.686 -8.852 -45.050 1.00 92.31 116 LEU A C 1
ATOM 939 O O . LEU A 1 116 ? 18.703 -9.186 -46.229 1.00 92.31 116 LEU A O 1
ATOM 943 N N . ILE A 1 117 ? 18.748 -7.581 -44.652 1.00 93.06 117 ILE A N 1
ATOM 944 C CA . ILE A 1 117 ? 18.804 -6.448 -45.578 1.00 93.06 117 ILE A CA 1
ATOM 945 C C . ILE A 1 117 ? 20.111 -6.470 -46.376 1.00 93.06 117 ILE A C 1
ATOM 947 O O . ILE A 1 117 ? 20.090 -6.291 -47.589 1.00 93.06 117 ILE A O 1
ATOM 951 N N . GLU A 1 118 ? 21.250 -6.710 -45.723 1.00 92.44 118 GLU A N 1
ATOM 952 C CA . GLU A 1 118 ? 22.549 -6.811 -46.399 1.00 92.44 118 GLU A CA 1
ATOM 953 C C . GLU A 1 118 ? 22.533 -7.903 -47.468 1.00 92.44 118 GLU A C 1
ATOM 955 O O . GLU A 1 118 ? 22.945 -7.658 -48.602 1.00 92.44 118 GLU A O 1
ATOM 960 N N . LYS A 1 119 ? 21.977 -9.074 -47.140 1.00 91.50 119 LYS A N 1
ATOM 961 C CA . LYS A 1 119 ? 21.801 -10.174 -48.089 1.00 91.50 119 LYS A CA 1
ATOM 962 C C . LYS A 1 119 ? 20.923 -9.772 -49.276 1.00 91.50 119 LYS A C 1
ATOM 964 O O . LYS A 1 119 ? 21.303 -10.047 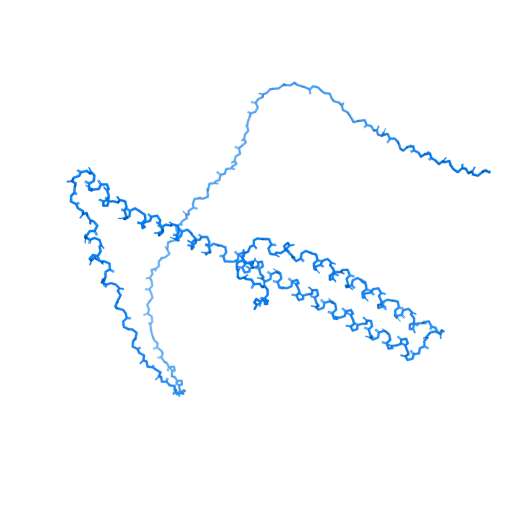-50.412 1.00 91.50 119 LYS A O 1
ATOM 969 N N . ASP A 1 120 ? 19.786 -9.127 -49.028 1.00 93.12 120 ASP A N 1
ATOM 970 C CA . ASP A 1 120 ? 18.863 -8.695 -50.086 1.00 93.12 120 ASP A CA 1
ATOM 971 C C . ASP A 1 120 ? 19.493 -7.638 -51.008 1.00 93.12 120 ASP A C 1
ATOM 973 O O . ASP A 1 120 ? 19.209 -7.600 -52.205 1.00 93.12 120 ASP A O 1
ATOM 977 N N . LEU A 1 121 ? 20.397 -6.812 -50.474 1.00 93.62 121 LEU A N 1
ATOM 978 C CA . LEU A 1 121 ? 21.142 -5.794 -51.220 1.00 93.62 121 LEU A CA 1
ATOM 979 C C . LEU A 1 121 ? 22.433 -6.321 -51.874 1.00 93.62 121 LEU A C 1
ATOM 981 O O . LEU A 1 121 ? 23.133 -5.555 -52.537 1.00 93.62 121 LEU A O 1
ATOM 985 N N . GLY A 1 122 ? 22.778 -7.600 -51.694 1.00 90.69 122 GLY A N 1
ATOM 986 C CA . GLY A 1 122 ? 24.033 -8.177 -52.189 1.00 90.69 122 GLY A CA 1
ATOM 987 C C . GLY A 1 122 ? 25.289 -7.635 -51.491 1.00 90.69 122 GLY A C 1
ATOM 988 O O . GLY A 1 122 ? 26.386 -7.717 -52.044 1.00 90.69 122 GLY A O 1
ATOM 989 N N . LEU A 1 123 ? 25.136 -7.067 -50.292 1.00 86.94 123 LEU A N 1
ATOM 990 C CA . LEU A 1 123 ? 26.222 -6.557 -49.462 1.00 86.94 123 LEU A CA 1
ATOM 991 C C . LEU A 1 123 ? 26.812 -7.676 -48.580 1.00 86.94 123 LEU A C 1
ATOM 993 O O . LEU A 1 123 ? 26.104 -8.610 -48.195 1.00 86.94 123 LEU A O 1
ATOM 997 N N . PRO A 1 124 ? 28.111 -7.609 -48.236 1.00 81.19 124 PRO A N 1
ATOM 998 C CA . PRO A 1 124 ? 28.713 -8.544 -47.289 1.00 81.19 124 PRO A CA 1
ATOM 999 C C . PRO A 1 124 ? 28.129 -8.361 -45.878 1.00 81.19 124 PRO A C 1
ATOM 1001 O O . PRO A 1 124 ? 27.870 -7.239 -45.453 1.00 81.19 124 PRO A O 1
ATOM 1004 N N . CYS A 1 125 ? 27.961 -9.468 -45.144 1.00 76.75 125 CYS A N 1
ATOM 1005 C CA . CYS A 1 125 ? 27.365 -9.473 -43.803 1.00 76.75 125 CYS A CA 1
ATOM 1006 C C . CYS A 1 125 ? 28.261 -8.757 -42.774 1.00 76.75 125 CYS A C 1
ATOM 1008 O O . CYS A 1 125 ? 29.361 -9.233 -42.470 1.00 76.75 125 CYS A O 1
ATOM 1010 N N . SER A 1 126 ? 27.788 -7.650 -42.196 1.00 75.38 126 SER A N 1
ATOM 1011 C CA . SER A 1 126 ? 28.542 -6.868 -41.201 1.00 75.38 126 SER A CA 1
ATOM 1012 C C . SER A 1 126 ? 28.463 -7.454 -39.789 1.00 75.38 126 SER A C 1
ATOM 1014 O O . SER A 1 126 ? 29.321 -7.176 -38.949 1.00 75.38 126 SER A O 1
ATOM 1016 N N . THR A 1 127 ? 27.467 -8.297 -39.508 1.00 65.25 127 THR A N 1
ATOM 1017 C CA . THR A 1 127 ? 27.194 -8.816 -38.154 1.00 65.25 127 THR A CA 1
ATOM 1018 C C . THR A 1 127 ? 28.293 -9.737 -37.618 1.00 65.25 127 THR A C 1
ATOM 1020 O O . THR A 1 127 ? 28.492 -9.801 -36.405 1.00 65.25 127 THR A O 1
ATOM 1023 N N . THR A 1 128 ? 29.096 -10.363 -38.486 1.00 56.53 128 THR A N 1
ATOM 1024 C CA . THR A 1 128 ? 30.264 -11.162 -38.072 1.00 56.53 128 THR A CA 1
ATOM 1025 C C . THR A 1 128 ? 31.326 -10.322 -37.343 1.00 56.53 128 THR A C 1
ATOM 1027 O O . THR A 1 128 ? 32.045 -10.860 -36.506 1.00 56.53 128 THR A O 1
ATOM 1030 N N . ARG A 1 129 ? 31.418 -9.001 -37.592 1.00 54.97 129 ARG A N 1
ATOM 1031 C CA . ARG A 1 129 ? 32.374 -8.120 -36.882 1.00 54.97 129 ARG A CA 1
ATOM 1032 C C . ARG A 1 129 ? 31.941 -7.770 -35.457 1.00 54.97 129 ARG A C 1
ATOM 1034 O O . ARG A 1 129 ? 32.803 -7.630 -34.602 1.00 54.97 129 ARG A O 1
ATOM 1041 N N . LEU A 1 130 ? 30.639 -7.654 -35.186 1.00 56.22 130 LEU A N 1
ATOM 1042 C CA . LEU A 1 130 ? 30.137 -7.224 -33.870 1.00 56.22 130 LEU A CA 1
ATOM 1043 C C . LEU A 1 130 ? 30.191 -8.330 -32.804 1.00 56.22 130 LEU A C 1
ATOM 1045 O O . LEU A 1 130 ? 30.297 -8.028 -31.620 1.00 56.22 130 LEU A O 1
ATOM 1049 N N . ALA A 1 131 ? 30.136 -9.605 -33.204 1.00 56.12 131 ALA A N 1
ATOM 1050 C CA . ALA A 1 131 ? 30.234 -10.733 -32.274 1.00 56.12 131 ALA A CA 1
ATOM 1051 C C . ALA A 1 131 ? 31.653 -10.924 -31.699 1.00 56.12 131 ALA A C 1
ATOM 1053 O O . ALA A 1 131 ? 31.794 -11.436 -30.595 1.00 56.12 131 ALA A O 1
ATOM 1054 N N . LEU A 1 132 ? 32.694 -10.489 -32.421 1.00 51.84 132 LEU A N 1
ATOM 1055 C CA . LEU A 1 132 ? 34.094 -10.686 -32.029 1.00 51.84 132 LEU A CA 1
ATOM 1056 C C . LEU A 1 132 ? 34.583 -9.665 -30.979 1.00 51.84 132 LEU A C 1
ATOM 1058 O O . LEU A 1 132 ? 35.527 -9.947 -30.251 1.00 51.84 132 LEU A O 1
ATOM 1062 N N . GLU A 1 133 ? 33.944 -8.494 -30.871 1.00 50.44 133 GLU A N 1
ATOM 1063 C CA . GLU A 1 133 ? 34.317 -7.451 -29.894 1.00 50.44 133 GLU A CA 1
ATOM 1064 C C . GLU A 1 133 ? 33.596 -7.579 -28.538 1.00 50.44 133 GLU A C 1
ATOM 1066 O O . GLU A 1 133 ? 34.057 -7.018 -27.546 1.00 50.44 133 GLU A O 1
ATOM 1071 N N . GLY A 1 134 ? 32.482 -8.318 -28.459 1.00 51.62 134 GLY A N 1
ATOM 1072 C CA . GLY A 1 134 ? 31.675 -8.440 -27.235 1.00 51.62 134 GLY A CA 1
ATOM 1073 C C . GLY A 1 134 ? 32.207 -9.425 -26.185 1.00 51.62 134 GLY A C 1
ATOM 1074 O O . GLY A 1 134 ? 31.800 -9.347 -25.028 1.00 51.62 134 GLY A O 1
ATOM 1075 N N . ASP A 1 135 ? 33.115 -10.325 -26.569 1.00 45.53 135 ASP A N 1
ATOM 1076 C CA . ASP A 1 135 ? 33.567 -11.460 -25.744 1.00 45.53 135 ASP A CA 1
ATOM 1077 C C . ASP A 1 135 ? 34.784 -11.131 -24.848 1.00 45.53 135 ASP A C 1
ATOM 1079 O O . ASP A 1 135 ? 35.245 -11.962 -24.074 1.00 45.53 135 ASP A O 1
ATOM 1083 N N . MET A 1 136 ? 35.315 -9.901 -24.911 1.00 47.94 136 MET A N 1
ATOM 1084 C CA . MET A 1 136 ? 36.472 -9.472 -24.101 1.00 47.94 136 MET A CA 1
ATOM 1085 C C . MET A 1 136 ? 36.119 -8.839 -22.740 1.00 47.94 136 MET A C 1
ATOM 1087 O O . MET A 1 136 ? 37.021 -8.411 -22.025 1.00 47.94 136 MET A O 1
ATOM 1091 N N . LEU A 1 137 ? 34.838 -8.762 -22.349 1.00 51.41 137 LEU A N 1
ATOM 1092 C CA . LEU A 1 137 ? 34.410 -8.104 -21.096 1.00 51.41 137 LEU A CA 1
ATOM 1093 C C . LEU A 1 137 ? 33.811 -9.044 -20.034 1.00 51.41 137 LEU A C 1
ATOM 1095 O O . LEU A 1 137 ? 33.221 -8.573 -19.063 1.00 51.41 137 LEU A O 1
ATOM 1099 N N . THR A 1 138 ? 33.994 -10.359 -20.157 1.00 47.03 138 THR A N 1
ATOM 1100 C CA . THR A 1 138 ? 33.648 -11.334 -19.105 1.00 47.03 138 THR A CA 1
ATOM 1101 C C . THR A 1 138 ? 34.914 -11.943 -18.509 1.00 47.03 138 THR A C 1
ATOM 1103 O O . THR A 1 138 ? 35.194 -13.123 -18.677 1.00 47.03 138 THR A O 1
ATOM 1106 N N . GLY A 1 139 ? 35.709 -11.107 -17.846 1.00 46.47 139 GLY A N 1
ATOM 1107 C CA . GLY A 1 139 ? 36.929 -11.507 -17.148 1.00 46.47 139 GLY A CA 1
ATOM 1108 C C . GLY A 1 139 ? 37.082 -10.712 -15.859 1.00 46.47 139 GLY A C 1
ATOM 1109 O O . GLY A 1 139 ? 38.005 -9.920 -15.720 1.00 46.47 139 GLY A O 1
ATOM 1110 N N . THR A 1 140 ? 36.126 -10.855 -14.943 1.00 44.69 140 THR A N 1
ATOM 1111 C CA . THR A 1 140 ? 36.359 -10.536 -13.532 1.00 44.69 140 THR A CA 1
ATOM 1112 C C . THR A 1 140 ? 36.346 -11.852 -12.782 1.00 44.69 140 THR A C 1
ATOM 1114 O O . THR A 1 140 ? 35.285 -12.333 -12.378 1.00 44.69 140 THR A O 1
ATOM 1117 N N . ASP A 1 141 ? 37.531 -12.435 -12.653 1.00 41.78 141 ASP A N 1
ATOM 1118 C CA . ASP A 1 141 ? 37.806 -13.522 -11.730 1.00 41.78 141 ASP A CA 1
ATOM 1119 C C . ASP A 1 141 ? 37.482 -13.017 -10.319 1.00 41.78 141 ASP A C 1
ATOM 1121 O O . ASP A 1 141 ? 38.171 -12.162 -9.763 1.00 41.78 141 ASP A O 1
ATOM 1125 N N . SER A 1 142 ? 36.356 -13.472 -9.775 1.00 44.72 142 SER A N 1
ATOM 1126 C CA . SER A 1 142 ? 36.094 -13.391 -8.342 1.00 44.72 142 SER A CA 1
ATOM 1127 C C . SER A 1 142 ? 36.755 -14.608 -7.714 1.00 44.72 142 SER A C 1
ATOM 1129 O O . SER A 1 142 ? 36.213 -15.708 -7.789 1.00 44.72 142 SER A O 1
ATOM 1131 N N . ASP A 1 143 ? 37.952 -14.393 -7.175 1.00 54.03 143 ASP A N 1
ATOM 1132 C CA . ASP A 1 143 ? 38.628 -15.325 -6.280 1.00 54.03 143 ASP A CA 1
ATOM 1133 C C . ASP A 1 143 ? 38.049 -15.171 -4.866 1.00 54.03 143 ASP A C 1
ATOM 1135 O O . ASP A 1 143 ? 37.772 -14.063 -4.393 1.00 54.03 143 ASP A O 1
ATOM 1139 N N . GLU A 1 144 ? 37.800 -16.310 -4.240 1.00 50.59 144 GLU A N 1
ATOM 1140 C CA . GLU A 1 144 ? 37.093 -16.497 -2.982 1.00 50.59 144 GLU A CA 1
ATOM 1141 C C . GLU A 1 144 ? 38.129 -16.651 -1.861 1.00 50.59 144 GLU A C 1
ATOM 1143 O O . GLU A 1 144 ? 39.004 -17.508 -1.948 1.00 50.59 144 GLU A O 1
ATOM 1148 N N . SE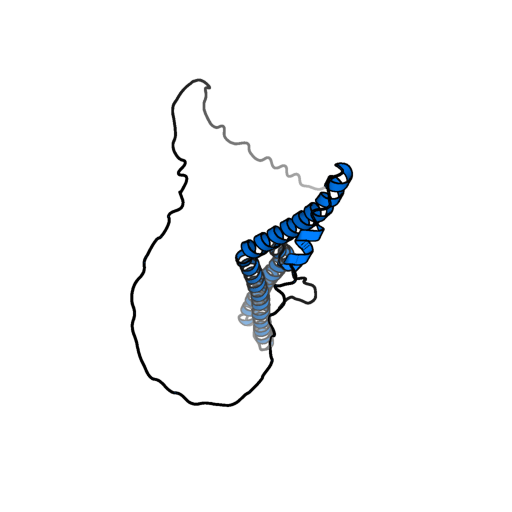R A 1 145 ? 38.025 -15.885 -0.773 1.00 54.09 145 SER A N 1
ATOM 1149 C CA . SER A 1 145 ? 38.581 -16.341 0.506 1.00 54.09 145 SER A CA 1
ATOM 1150 C C . SER A 1 145 ? 37.860 -15.701 1.688 1.00 54.09 145 SER A C 1
ATOM 1152 O O . SER A 1 145 ? 37.998 -14.503 1.952 1.00 54.09 145 SER A O 1
ATOM 1154 N N . ASP A 1 146 ? 37.109 -16.536 2.399 1.00 46.47 146 ASP A N 1
ATOM 1155 C CA . ASP A 1 146 ? 36.710 -16.331 3.785 1.00 46.47 146 ASP A CA 1
ATOM 1156 C C . ASP A 1 146 ? 37.952 -16.288 4.688 1.00 46.47 146 ASP A C 1
ATOM 1158 O O . ASP A 1 146 ? 38.801 -17.172 4.613 1.00 46.47 146 ASP A O 1
ATOM 1162 N N . ASP A 1 147 ? 38.014 -15.316 5.601 1.00 50.16 147 ASP A N 1
ATOM 1163 C CA . ASP A 1 147 ? 38.656 -15.545 6.895 1.00 50.16 147 ASP A CA 1
ATOM 1164 C C . ASP A 1 147 ? 38.044 -14.656 7.986 1.00 50.16 147 ASP A C 1
ATOM 1166 O O . ASP A 1 147 ? 37.857 -13.443 7.851 1.00 50.16 147 ASP A O 1
ATOM 1170 N N . GLN A 1 148 ? 37.690 -15.308 9.089 1.00 45.19 148 GLN A N 1
ATOM 1171 C CA . GLN A 1 148 ? 36.952 -14.774 10.223 1.00 45.19 148 GLN A CA 1
ATOM 1172 C C . GLN A 1 148 ? 37.901 -14.677 11.425 1.00 45.19 148 GLN A C 1
ATOM 1174 O O . GLN A 1 148 ? 38.430 -15.695 11.858 1.00 45.19 148 GLN A O 1
ATOM 1179 N N . GLY A 1 149 ? 38.095 -13.491 12.025 1.00 33.56 149 GLY A N 1
ATOM 1180 C CA . GLY A 1 149 ? 38.859 -13.418 13.283 1.00 33.56 149 GLY A CA 1
ATOM 1181 C C . GLY A 1 149 ? 39.336 -12.048 13.778 1.00 33.56 149 GLY A C 1
ATOM 1182 O O . GLY A 1 149 ? 40.471 -11.665 13.550 1.00 33.56 149 GLY A O 1
ATOM 1183 N N . THR A 1 150 ? 38.480 -11.386 14.562 1.00 38.09 150 THR A N 1
ATOM 1184 C CA . THR A 1 150 ? 38.771 -10.578 15.775 1.00 38.09 150 THR A CA 1
ATOM 1185 C C . THR A 1 150 ? 39.778 -9.405 15.775 1.00 38.09 150 THR A C 1
ATOM 1187 O O . THR A 1 150 ? 40.985 -9.588 15.717 1.00 38.09 150 THR A O 1
ATOM 1190 N N . ASN A 1 151 ? 39.227 -8.223 16.098 1.00 36.28 151 ASN A N 1
ATOM 1191 C CA . ASN A 1 151 ? 39.715 -7.177 17.021 1.00 36.28 151 ASN A CA 1
ATOM 1192 C C . ASN A 1 151 ? 41.196 -6.745 16.991 1.00 36.28 151 ASN A C 1
ATOM 1194 O O . ASN A 1 151 ? 42.040 -7.411 17.576 1.00 36.28 151 ASN A O 1
ATOM 1198 N N . ALA A 1 152 ? 41.449 -5.497 16.580 1.00 37.69 152 ALA A N 1
ATOM 1199 C CA . ALA A 1 152 ? 42.123 -4.490 17.417 1.00 37.69 152 ALA A CA 1
ATOM 1200 C C . ALA A 1 152 ? 42.119 -3.117 16.729 1.00 37.69 152 ALA A C 1
ATOM 1202 O O . ALA A 1 152 ? 42.386 -2.987 15.538 1.00 37.69 152 ALA A O 1
ATOM 1203 N N . ALA A 1 153 ? 41.805 -2.092 17.515 1.00 44.38 153 ALA A N 1
ATOM 1204 C CA . ALA A 1 153 ? 41.826 -0.690 17.136 1.00 44.38 153 ALA A CA 1
ATOM 1205 C C . ALA A 1 153 ? 43.246 -0.197 16.843 1.00 44.38 153 ALA A C 1
ATOM 1207 O O . ALA A 1 153 ? 44.128 -0.399 17.672 1.00 44.38 153 ALA A O 1
ATOM 1208 N N . LEU A 1 154 ? 43.426 0.564 15.761 1.00 41.44 154 LEU A N 1
ATOM 1209 C CA . LEU A 1 154 ? 44.529 1.514 15.623 1.00 41.44 154 LEU A CA 1
ATOM 1210 C C . LEU A 1 154 ? 44.063 2.759 14.854 1.00 41.44 154 LEU A C 1
ATOM 1212 O O . LEU A 1 154 ? 43.874 2.746 13.641 1.00 41.44 154 LEU A O 1
ATOM 1216 N N . SER A 1 155 ? 43.889 3.845 15.609 1.00 36.56 155 SER A N 1
ATOM 1217 C CA . SER A 1 155 ? 44.014 5.221 15.126 1.00 36.56 155 SER A CA 1
ATOM 1218 C C . SER A 1 155 ? 45.439 5.478 14.641 1.00 36.56 155 SER A C 1
ATOM 1220 O O . SER A 1 155 ? 46.375 5.019 15.291 1.00 36.56 155 SER A O 1
ATOM 1222 N N . CYS A 1 156 ? 45.578 6.265 13.569 1.00 32.72 156 CYS A N 1
ATOM 1223 C CA . CYS A 1 156 ? 46.490 7.418 13.423 1.00 32.72 156 CYS A CA 1
ATOM 1224 C C . CYS A 1 156 ? 46.573 7.804 11.931 1.00 32.72 156 CYS A C 1
ATOM 1226 O O . CYS A 1 156 ? 47.025 7.024 11.107 1.00 32.72 156 CYS A O 1
ATOM 1228 N N . THR A 1 157 ? 45.925 8.898 11.519 1.00 37.19 157 THR A N 1
ATOM 1229 C CA . THR A 1 157 ? 46.485 10.250 11.277 1.00 37.19 157 THR A CA 1
ATOM 1230 C C . THR A 1 157 ? 46.979 10.517 9.851 1.00 37.19 157 THR A C 1
ATOM 1232 O O . THR A 1 157 ? 47.758 9.752 9.293 1.00 37.19 157 THR A O 1
ATOM 1235 N N . SER A 1 158 ? 46.665 11.742 9.401 1.00 34.28 158 SER A N 1
ATOM 1236 C CA . SER A 1 158 ? 47.242 12.483 8.264 1.00 34.28 158 SER A CA 1
ATOM 1237 C C . SER A 1 158 ? 46.648 12.125 6.889 1.00 34.28 158 SER A C 1
ATOM 1239 O O . SER A 1 158 ? 46.243 10.996 6.670 1.00 34.28 158 SER A O 1
ATOM 1241 N N . SER A 1 159 ? 46.544 13.010 5.902 1.00 39.91 159 SER A N 1
ATOM 1242 C CA . SER A 1 159 ? 46.858 14.434 5.802 1.00 39.91 159 SER A CA 1
ATOM 1243 C C . SER A 1 159 ? 46.195 14.971 4.523 1.00 39.91 159 SER A C 1
ATOM 1245 O O . SER A 1 159 ? 46.049 14.249 3.545 1.00 39.91 159 SER A O 1
ATOM 1247 N N . ILE A 1 160 ? 45.816 16.240 4.594 1.00 38.09 160 ILE A N 1
ATOM 1248 C CA . ILE A 1 160 ? 45.426 17.243 3.588 1.00 38.09 160 ILE A CA 1
ATOM 1249 C C . ILE A 1 160 ? 45.672 16.979 2.071 1.00 38.09 160 ILE A C 1
ATOM 1251 O O . ILE A 1 160 ? 46.768 16.611 1.661 1.00 38.09 160 ILE A O 1
ATOM 1255 N N . SER A 1 161 ? 44.670 17.292 1.232 1.00 39.19 161 SER A N 1
ATOM 1256 C CA . SER A 1 161 ? 44.679 18.319 0.150 1.00 39.19 161 SER A CA 1
ATOM 1257 C C . SER A 1 161 ? 43.271 18.359 -0.498 1.00 39.19 161 SER A C 1
ATOM 1259 O O . SER A 1 161 ? 42.663 17.322 -0.736 1.00 39.19 161 SER A O 1
ATOM 1261 N N . GLU A 1 162 ? 42.509 19.454 -0.470 1.00 35.84 162 GLU A N 1
ATOM 1262 C CA . GLU A 1 162 ? 42.564 20.719 -1.230 1.00 35.84 162 GLU A CA 1
ATOM 1263 C C . GLU A 1 162 ? 42.169 20.664 -2.730 1.00 35.84 162 GLU A C 1
ATOM 1265 O O . GLU A 1 162 ? 42.886 20.146 -3.574 1.00 35.84 162 GLU A O 1
ATOM 1270 N N . TYR A 1 163 ? 41.042 21.348 -2.992 1.00 39.34 163 TYR A N 1
ATOM 1271 C CA . TYR A 1 163 ? 40.581 22.094 -4.179 1.00 39.34 163 TYR A CA 1
ATOM 1272 C C . TYR A 1 163 ? 40.085 21.430 -5.481 1.00 39.34 163 TYR A C 1
ATOM 1274 O O . TYR A 1 163 ? 40.767 20.683 -6.169 1.00 39.34 163 TYR A O 1
ATOM 1282 N N . GLY A 1 164 ? 38.898 21.914 -5.884 1.00 37.19 164 GLY A N 1
ATOM 1283 C CA . GLY A 1 164 ? 38.273 21.811 -7.208 1.00 37.19 164 GLY A CA 1
ATOM 1284 C C . GLY A 1 164 ? 36.836 21.303 -7.070 1.00 37.19 164 GLY A C 1
ATOM 1285 O O . GLY A 1 164 ? 36.614 20.113 -6.945 1.00 37.19 164 GLY A O 1
ATOM 1286 N N . GLY A 1 165 ? 35.788 22.113 -6.969 1.00 32.22 165 GLY A N 1
ATOM 1287 C CA . GLY A 1 165 ? 35.449 23.253 -7.808 1.00 32.22 165 GLY A CA 1
ATOM 1288 C C . GLY A 1 165 ? 33.981 23.068 -8.204 1.00 32.22 165 GLY A C 1
ATOM 1289 O O . GLY A 1 165 ? 33.637 22.166 -8.961 1.00 32.22 165 GLY A O 1
ATOM 1290 N N . LEU A 1 166 ? 33.108 23.882 -7.615 1.00 41.50 166 LEU A N 1
ATOM 1291 C CA . LEU A 1 166 ? 31.682 23.967 -7.916 1.00 41.50 166 LEU A CA 1
ATOM 1292 C C . LEU A 1 166 ? 31.459 24.217 -9.414 1.00 41.50 166 LEU A C 1
ATOM 1294 O O . LEU A 1 166 ? 31.927 25.229 -9.928 1.00 41.50 166 LEU A O 1
ATOM 1298 N N . GLN A 1 167 ? 30.626 23.412 -10.077 1.00 40.69 167 GLN A N 1
ATOM 1299 C CA . GLN A 1 167 ? 29.791 23.956 -11.149 1.00 40.69 167 GLN A CA 1
ATOM 1300 C C . GLN A 1 167 ? 28.435 23.255 -11.247 1.00 40.69 167 GLN A C 1
ATOM 1302 O O . GLN A 1 167 ? 28.239 22.205 -11.851 1.00 40.69 167 GLN A O 1
ATOM 1307 N N . ARG A 1 168 ? 27.484 23.922 -10.599 1.00 41.69 168 ARG A N 1
ATOM 1308 C CA . ARG A 1 168 ? 26.038 23.783 -10.701 1.00 41.69 168 ARG A CA 1
ATOM 1309 C C . ARG A 1 168 ? 25.616 24.304 -12.078 1.00 41.69 168 ARG A C 1
ATOM 1311 O O . ARG A 1 168 ? 25.622 25.513 -12.288 1.00 41.69 168 ARG A O 1
ATOM 1318 N N . SER A 1 169 ? 25.269 23.422 -13.012 1.00 41.41 169 SER A N 1
ATOM 1319 C CA . SER A 1 169 ? 24.665 23.822 -14.286 1.00 41.41 169 SER A CA 1
ATOM 1320 C C . SER A 1 169 ? 23.140 23.761 -14.189 1.00 41.41 169 SER A C 1
ATOM 1322 O O . SER A 1 169 ? 22.507 22.722 -14.005 1.00 41.41 169 SER A O 1
ATOM 1324 N N . GLU A 1 170 ? 22.552 24.950 -14.244 1.00 38.00 170 GLU A N 1
ATOM 1325 C CA . GLU A 1 170 ? 21.126 25.214 -14.158 1.00 38.00 170 GLU A CA 1
ATOM 1326 C C . GLU A 1 170 ? 20.418 24.808 -15.456 1.00 38.00 170 GLU A C 1
ATOM 1328 O O . GLU A 1 170 ? 20.724 25.313 -16.534 1.00 38.00 170 GLU A O 1
ATOM 1333 N N . SER A 1 171 ? 19.418 23.928 -15.364 1.00 44.81 171 SER A N 1
ATOM 1334 C CA . SER A 1 171 ? 18.534 23.608 -16.489 1.00 44.81 171 SER A CA 1
ATOM 1335 C C . SER A 1 171 ? 17.171 24.287 -16.325 1.00 44.81 171 SER A C 1
ATOM 1337 O O . SER A 1 171 ? 16.255 23.782 -15.686 1.00 44.81 171 SER A O 1
ATOM 1339 N N . LYS A 1 172 ? 17.084 25.484 -16.917 1.00 45.31 172 LYS A N 1
ATOM 1340 C CA . LYS A 1 172 ? 15.982 26.000 -17.752 1.00 45.31 172 LYS A CA 1
ATOM 1341 C C . LYS A 1 172 ? 14.545 25.656 -17.309 1.00 45.31 172 LYS A C 1
ATOM 1343 O O . LYS A 1 172 ? 13.875 24.810 -17.899 1.00 45.31 172 LYS A O 1
ATOM 1348 N N . LYS A 1 173 ? 14.017 26.426 -16.351 1.00 45.34 173 LYS A N 1
ATOM 1349 C CA . LYS A 1 173 ? 12.568 26.552 -16.117 1.00 45.34 173 LYS A CA 1
ATOM 1350 C C . LYS A 1 173 ? 11.920 27.268 -17.312 1.00 45.34 173 LYS A C 1
ATOM 1352 O O . LYS A 1 173 ? 12.184 28.445 -17.543 1.00 45.34 173 LYS A O 1
ATOM 1357 N N . ARG A 1 174 ? 11.055 26.581 -18.069 1.00 45.88 174 ARG A N 1
ATOM 1358 C CA . ARG A 1 174 ? 10.097 27.241 -18.972 1.00 45.88 174 ARG A CA 1
ATOM 1359 C C . ARG A 1 174 ? 9.000 27.876 -18.114 1.00 45.88 174 ARG A C 1
ATOM 1361 O O . ARG A 1 174 ? 8.091 27.193 -17.660 1.00 45.88 174 ARG A O 1
ATOM 1368 N N . SER A 1 175 ? 9.143 29.175 -17.872 1.00 36.47 175 SER A N 1
ATOM 1369 C CA . SER A 1 175 ? 8.073 30.060 -17.411 1.00 36.47 175 SER A CA 1
ATOM 1370 C C . SER A 1 175 ? 7.027 30.199 -18.522 1.00 36.47 175 SER A C 1
ATOM 1372 O O . SER A 1 175 ? 7.386 30.439 -19.676 1.00 36.47 175 SER A O 1
ATOM 1374 N N . ARG A 1 176 ? 5.747 30.007 -18.194 1.00 45.97 176 ARG A N 1
ATOM 1375 C CA . ARG A 1 176 ? 4.619 30.240 -19.100 1.00 45.97 176 ARG A CA 1
ATOM 1376 C C . ARG A 1 176 ? 3.443 30.807 -18.307 1.00 45.97 176 ARG A C 1
ATOM 1378 O O . ARG A 1 176 ? 2.619 30.023 -17.867 1.00 45.97 176 ARG A O 1
ATOM 1385 N N . LEU A 1 177 ? 3.410 32.129 -18.146 1.00 42.97 177 LEU A N 1
ATOM 1386 C CA . LEU A 1 177 ? 2.266 33.028 -17.870 1.00 42.97 177 LEU A CA 1
ATOM 1387 C C . LEU A 1 177 ? 2.736 34.421 -18.366 1.00 42.97 177 LEU A C 1
ATOM 1389 O O . LEU A 1 177 ? 3.927 34.699 -18.247 1.00 42.97 177 LEU A O 1
ATOM 1393 N N . ASP A 1 178 ? 1.986 35.276 -19.061 1.00 31.14 178 ASP A N 1
ATOM 1394 C CA . ASP A 1 178 ? 0.614 35.792 -18.888 1.00 31.14 178 ASP A CA 1
ATOM 1395 C C . ASP A 1 178 ? 0.063 36.235 -20.278 1.00 31.14 178 ASP A C 1
ATOM 1397 O O . ASP A 1 178 ? 0.858 36.530 -21.170 1.00 31.14 178 ASP A O 1
ATOM 1401 N N . SER A 1 179 ? -1.230 36.078 -20.613 1.00 38.28 179 SER A N 1
ATOM 1402 C CA . SER A 1 179 ? -2.343 37.062 -20.469 1.00 38.28 179 SER A CA 1
ATOM 1403 C C . SER A 1 179 ? -2.054 38.424 -21.138 1.00 38.28 179 SER A C 1
ATOM 1405 O O . SER A 1 179 ? -0.993 38.980 -20.908 1.00 38.28 179 SER A O 1
ATOM 1407 N N . THR A 1 180 ? -2.874 39.111 -21.946 1.00 36.56 180 THR A N 1
ATOM 1408 C CA . THR A 1 180 ? -4.294 39.104 -22.383 1.00 36.56 180 THR A CA 1
ATOM 1409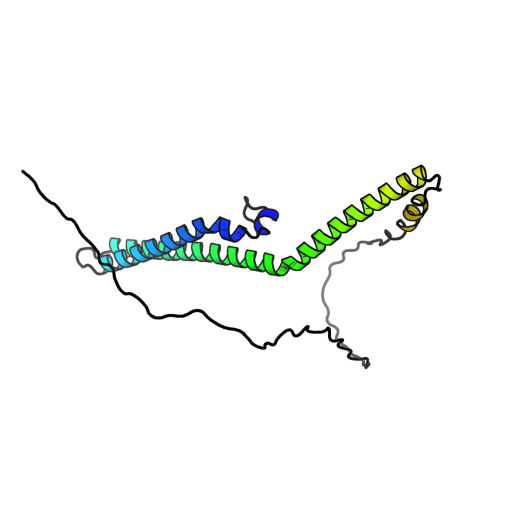 C C . THR A 1 180 ? -4.452 40.298 -23.358 1.00 36.56 180 THR A C 1
ATOM 1411 O O . THR A 1 180 ? -3.770 41.294 -23.133 1.00 36.56 180 THR A O 1
ATOM 1414 N N . SER A 1 181 ? -5.373 40.282 -24.341 1.00 31.75 181 SER A N 1
ATOM 1415 C CA . SER A 1 181 ? -6.130 41.489 -24.785 1.00 31.75 181 SER A CA 1
ATOM 1416 C C . SER A 1 181 ? -7.282 41.119 -25.759 1.00 31.75 181 SER A C 1
ATOM 1418 O O . SER A 1 181 ? -6.990 40.453 -26.748 1.00 31.75 181 SER A O 1
ATOM 1420 N N . VAL A 1 182 ? -8.572 41.250 -25.367 1.00 36.91 182 VAL A N 1
ATOM 1421 C CA . VAL A 1 182 ? -9.624 42.236 -25.811 1.00 36.91 182 VAL A CA 1
ATOM 1422 C C . VAL A 1 182 ? -9.947 42.147 -27.326 1.00 36.91 182 VAL A C 1
ATOM 1424 O O . VAL A 1 182 ? -9.017 42.158 -28.114 1.00 36.91 182 VAL A O 1
ATOM 1427 N N . GLU A 1 183 ? -11.155 42.015 -27.900 1.00 33.53 183 GLU A N 1
ATOM 1428 C CA . GLU A 1 183 ? -12.593 42.319 -27.668 1.00 33.53 183 GLU A CA 1
ATOM 1429 C C . GLU A 1 183 ? -13.376 41.365 -28.636 1.00 33.53 183 GLU A C 1
ATOM 1431 O O . GLU A 1 183 ? -12.780 40.870 -29.588 1.00 33.53 183 GLU A O 1
ATOM 1436 N N . ALA A 1 184 ? -14.660 41.000 -28.525 1.00 34.84 184 ALA A N 1
ATOM 1437 C CA . ALA A 1 184 ? -15.815 41.880 -28.664 1.00 34.84 184 ALA A CA 1
ATOM 1438 C C . ALA A 1 184 ? -17.146 41.126 -28.391 1.00 34.84 184 ALA A C 1
ATOM 1440 O O . ALA A 1 184 ? -17.370 40.019 -28.876 1.00 34.84 184 ALA A O 1
ATOM 1441 N N . THR A 1 185 ? -17.993 41.801 -27.609 1.00 37.16 185 THR A N 1
ATOM 1442 C CA . THR A 1 185 ? -19.455 41.987 -27.719 1.00 37.16 185 THR A CA 1
ATOM 1443 C C .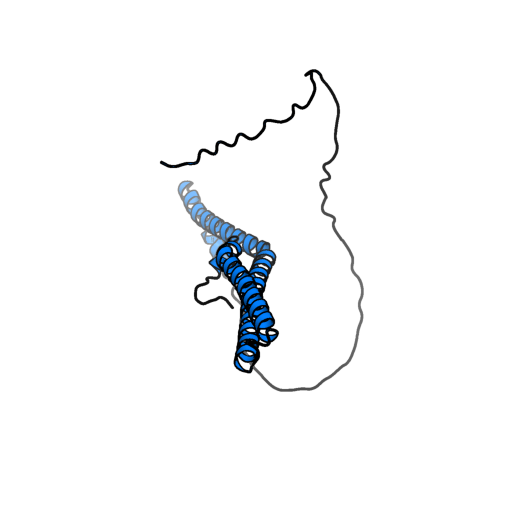 THR A 1 185 ? -20.491 40.843 -27.751 1.00 37.16 185 THR A C 1
ATOM 1445 O O . THR A 1 185 ? -20.568 40.016 -28.650 1.00 37.16 185 THR A O 1
ATOM 1448 N N . LEU A 1 186 ? -21.473 41.082 -26.864 1.00 33.91 186 LEU A N 1
ATOM 1449 C CA . LEU A 1 186 ? -22.931 40.918 -26.990 1.00 33.91 186 LEU A CA 1
ATOM 1450 C C . LEU A 1 186 ? -23.570 39.591 -26.547 1.00 33.91 186 LEU A C 1
ATOM 1452 O O . LEU A 1 186 ? -23.487 38.569 -27.214 1.00 33.91 186 LEU A O 1
ATOM 1456 N N . GLY A 1 187 ? -24.354 39.669 -25.467 1.00 32.34 187 GLY A N 1
ATOM 1457 C CA . GLY A 1 187 ? -25.297 38.620 -25.080 1.00 32.34 187 GLY A CA 1
ATOM 1458 C C . GLY A 1 187 ? -25.953 38.878 -23.729 1.00 32.34 187 GLY A C 1
ATOM 1459 O O . GLY A 1 187 ? -25.432 38.494 -22.694 1.00 32.34 187 GLY A O 1
ATOM 1460 N N . HIS A 1 188 ? -27.081 39.576 -23.756 1.00 34.97 188 HIS A N 1
ATOM 1461 C CA . HIS A 1 188 ? -27.868 40.069 -22.630 1.00 34.97 188 HIS A CA 1
ATOM 1462 C C . HIS A 1 188 ? -28.386 39.024 -21.611 1.00 34.97 188 HIS A C 1
ATOM 1464 O O . HIS A 1 188 ? -28.781 37.919 -21.963 1.00 34.97 188 HIS A O 1
ATOM 1470 N N . SER A 1 189 ? -28.609 39.543 -20.393 1.00 38.62 189 SER A N 1
ATOM 1471 C CA . SER A 1 189 ? -29.776 39.347 -19.499 1.00 38.62 189 SER A CA 1
ATOM 1472 C C . SER A 1 189 ? -29.721 38.350 -18.320 1.00 38.62 189 SER A C 1
ATOM 1474 O O . SER A 1 189 ? -29.833 37.142 -18.459 1.00 38.62 189 SER A O 1
ATOM 1476 N N . ASN A 1 190 ? -29.631 38.951 -17.127 1.00 37.50 190 ASN A N 1
ATOM 1477 C CA . ASN A 1 190 ? -30.596 38.932 -16.015 1.00 37.50 190 ASN A CA 1
ATOM 1478 C C . ASN A 1 190 ? -31.135 37.607 -15.422 1.00 37.50 190 ASN A C 1
ATOM 1480 O O . ASN A 1 190 ? -32.080 37.015 -15.924 1.00 37.50 190 ASN A O 1
ATOM 1484 N N . ALA A 1 191 ? -30.702 37.405 -14.169 1.00 46.72 191 ALA A N 1
ATOM 1485 C CA . ALA A 1 191 ? -31.492 37.089 -12.966 1.00 46.72 191 ALA A CA 1
ATOM 1486 C C . ALA A 1 191 ? -31.870 35.619 -12.632 1.00 46.72 191 ALA A C 1
ATOM 1488 O O . ALA A 1 191 ? -32.178 34.822 -13.513 1.00 46.72 191 ALA A O 1
ATOM 1489 N N . PRO A 1 192 ? -31.884 35.256 -11.324 1.00 48.84 192 PRO A N 1
ATOM 1490 C CA . PRO A 1 192 ? -32.133 33.897 -10.842 1.00 48.84 192 PRO A CA 1
ATOM 1491 C C . PRO A 1 192 ? -33.613 33.668 -10.488 1.00 48.84 192 PRO A C 1
ATOM 1493 O O . PRO A 1 192 ? -34.239 34.513 -9.843 1.00 48.84 192 PRO A O 1
ATOM 1496 N N . SER A 1 193 ? -34.164 32.497 -10.825 1.00 41.12 193 SER A N 1
ATOM 1497 C CA . SER A 1 193 ? -35.529 32.111 -10.433 1.00 41.12 193 SER A CA 1
ATOM 1498 C C . SER A 1 193 ? -35.530 31.010 -9.367 1.00 41.12 193 SER A C 1
ATOM 1500 O O . SER A 1 193 ? -34.841 29.998 -9.477 1.00 41.12 193 SER A O 1
ATOM 1502 N N . LYS A 1 194 ? -36.287 31.262 -8.296 1.00 50.41 194 LYS A N 1
ATOM 1503 C CA . LYS A 1 194 ? -36.416 30.471 -7.065 1.00 50.41 194 LYS A CA 1
ATOM 1504 C C . LYS A 1 194 ? -37.456 29.347 -7.207 1.00 50.41 194 LYS A C 1
ATOM 1506 O O . LYS A 1 194 ? -38.457 29.542 -7.876 1.00 50.41 194 LYS A O 1
ATOM 1511 N N . ARG A 1 195 ? -37.270 28.294 -6.391 1.00 43.59 195 ARG A N 1
ATOM 1512 C CA . ARG A 1 195 ? -38.274 27.381 -5.782 1.00 43.59 195 ARG A CA 1
ATOM 1513 C C . ARG A 1 195 ? -39.304 26.706 -6.705 1.00 43.59 195 ARG A C 1
ATOM 1515 O O . ARG A 1 195 ? -40.214 27.350 -7.204 1.00 43.59 195 ARG A O 1
ATOM 1522 N N . SER A 1 196 ? -39.326 25.373 -6.662 1.00 43.47 196 SER A N 1
ATOM 1523 C CA . SER A 1 196 ? -40.585 24.618 -6.682 1.00 43.47 196 SER A CA 1
ATOM 1524 C C . SER A 1 196 ? -40.598 23.607 -5.534 1.00 43.47 196 SER A C 1
ATOM 1526 O O . SER A 1 196 ? -39.554 23.072 -5.160 1.00 43.47 196 SER A O 1
ATOM 1528 N N . ARG A 1 197 ? -41.764 23.482 -4.902 1.00 44.19 197 ARG A N 1
ATOM 1529 C CA . ARG A 1 197 ? -42.041 22.782 -3.644 1.00 44.19 197 ARG A CA 1
ATOM 1530 C C . ARG A 1 197 ? -42.374 21.307 -3.882 1.00 44.19 197 ARG A C 1
ATOM 1532 O O . ARG A 1 197 ? -42.824 20.931 -4.955 1.00 44.19 197 ARG A O 1
ATOM 1539 N N . HIS A 1 198 ? -42.174 20.541 -2.812 1.00 43.56 198 HIS A N 1
ATOM 1540 C CA . HIS A 1 198 ? -42.824 19.271 -2.500 1.00 43.56 198 HIS A CA 1
ATOM 1541 C C . HIS A 1 198 ? -44.328 19.279 -2.789 1.00 43.56 198 HIS A C 1
ATOM 1543 O O . HIS A 1 198 ? -44.991 20.246 -2.417 1.00 43.56 198 HIS A O 1
ATOM 1549 N N . ASP A 1 199 ? -44.838 18.143 -3.266 1.00 46.66 199 ASP A N 1
ATOM 1550 C CA . ASP A 1 199 ? -46.166 17.663 -2.893 1.00 46.66 199 ASP A CA 1
ATOM 1551 C C . ASP A 1 199 ? -46.070 16.241 -2.333 1.00 46.66 199 ASP A C 1
ATOM 1553 O O . ASP A 1 199 ? -45.332 15.381 -2.822 1.00 46.66 199 ASP A O 1
ATOM 1557 N N . VAL A 1 200 ? -46.769 16.083 -1.217 1.00 46.44 200 VAL A N 1
ATOM 1558 C CA . VAL A 1 200 ? -46.980 14.889 -0.410 1.00 46.44 200 VAL A CA 1
ATOM 1559 C C . VAL A 1 200 ? -48.414 14.487 -0.701 1.00 46.44 200 VAL A C 1
ATOM 1561 O O . VAL A 1 200 ? -49.296 15.299 -0.450 1.00 46.44 200 VAL A O 1
ATOM 1564 N N . ASP A 1 201 ? -48.657 13.256 -1.142 1.00 48.75 201 ASP A N 1
ATOM 1565 C CA . ASP A 1 201 ? -49.991 12.670 -1.027 1.00 48.75 201 ASP A CA 1
ATOM 1566 C C . ASP A 1 201 ? -49.923 11.419 -0.158 1.00 48.75 201 ASP A C 1
ATOM 1568 O O . ASP A 1 201 ? -49.432 10.355 -0.539 1.00 48.75 201 ASP A O 1
ATOM 1572 N N . SER A 1 202 ? -50.405 11.615 1.065 1.00 45.97 202 SER A N 1
ATOM 1573 C CA . SER A 1 202 ? -50.847 10.576 1.977 1.00 45.97 202 SER A CA 1
ATOM 1574 C C . SER A 1 202 ? -52.314 10.293 1.678 1.00 45.97 202 SER A C 1
ATOM 1576 O O . SER A 1 202 ? -53.138 11.204 1.664 1.00 45.97 202 SER A O 1
ATOM 1578 N N . SER A 1 203 ? -52.676 9.025 1.533 1.00 51.47 203 SER A N 1
ATOM 1579 C CA . SER A 1 203 ? -54.058 8.575 1.713 1.00 51.47 203 SER A CA 1
ATOM 1580 C C . SER A 1 203 ? -54.056 7.206 2.389 1.00 51.47 203 SER A C 1
ATOM 1582 O O . SER A 1 203 ? -54.026 6.162 1.745 1.00 51.47 203 SER A O 1
ATOM 1584 N N . SER A 1 204 ? -54.065 7.232 3.720 1.00 51.81 204 SER A N 1
ATOM 1585 C CA . SER A 1 204 ? -54.781 6.264 4.565 1.00 51.81 204 SER A CA 1
ATOM 1586 C C . SER A 1 204 ? -56.291 6.384 4.228 1.00 51.81 204 SER A C 1
ATOM 1588 O O . SER A 1 204 ? -56.706 7.435 3.755 1.00 51.81 204 SER A O 1
ATOM 1590 N N . SER A 1 205 ? -57.219 5.445 4.408 1.00 45.19 205 SER A N 1
ATOM 1591 C CA . SER A 1 205 ? -57.365 4.339 5.352 1.00 45.19 205 SER A CA 1
ATOM 1592 C C . SER A 1 205 ? -58.658 3.560 5.021 1.00 45.19 205 SER A C 1
ATOM 1594 O O . SER A 1 205 ? -59.648 4.172 4.631 1.00 45.19 205 SER A O 1
ATOM 1596 N N . SER A 1 206 ? -58.633 2.243 5.249 1.00 48.38 206 SER A N 1
ATOM 1597 C CA . SER A 1 206 ? -59.690 1.372 5.814 1.00 48.38 206 SER A CA 1
ATOM 1598 C C . SER A 1 206 ? -61.189 1.697 5.652 1.00 48.38 206 SER A C 1
ATOM 1600 O O . SER A 1 206 ? -61.698 2.662 6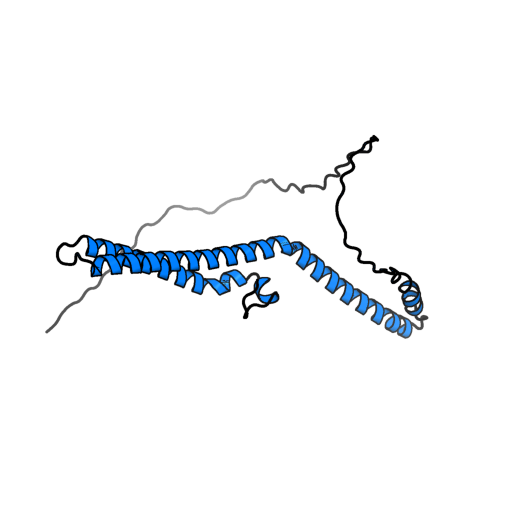.226 1.00 48.38 206 SER A O 1
ATOM 1602 N N . SER A 1 207 ? -61.928 0.723 5.114 1.00 49.97 207 SER A N 1
ATOM 1603 C CA . SER A 1 207 ? -63.015 -0.000 5.808 1.00 49.97 207 SER A CA 1
ATOM 1604 C C . SER A 1 207 ? -63.170 -1.387 5.193 1.00 49.97 207 SER A C 1
ATOM 1606 O O . SER A 1 207 ? -62.926 -1.496 3.971 1.00 49.97 207 SER A O 1
#

Secondary structure (DSSP, 8-state):
---TT--HHHHTSTTHHHHTHHHHHHHHHHHHHHHHHHHHHHHHHH-TTT-SHHHHHHHHHHHHHHHHHHHHHHHHHHHHHHHHHHHHHHHHHHHHHHHHHHHHHHHHHHHHHHHHHHHHTTPPPSHHHHHHHGGGS----------------------------------------------------------------------

Radius of gyration: 36.8 Å; chains: 1; bounding box: 110×59×92 Å